Protein AF-A0A7S0J297-F1 (afdb_monomer_lite)

pLDDT: mean 76.59, std 20.8, range [30.92, 97.31]

Sequence (272 aa):
GDFEVGWRPPSRKERGARSLGEIDSATLPLAKSAKALKGAALPAVPLKEERDEHMEALSLTATEEARAATASVSALLDDETLADEQVAVGRVLQELFAAKYYSFSRPFLSATEAEACALTASLLSVRDKITSRALTDIGAFASEVRRVFADCYMVHGHPNQSAVSKKCERIDAVFEQNISLLPRSLRAKASILVATPFEEIANTSTATNEAPCEGAEERRRSSRARVETQLPTTLQLVEQERQRQRGVLEAQRRLERERQRAASEEWAVATV

Organism: NCBI:txid127549

Secondary structure (DSSP, 8-state):
--------PPPS-----PPPP-------------------------TTHHHHHHHHHHHHHHHHHHHHHHHHHHHHHT-TT--HHHHHHHHHHHHHT-GGGHHHHGGGTSHHHHHHTT-S--HHHHHHHHHTT---SHHHHHHHHHHHHHHHHHHH-STTT-HHHHHHHHHHHHHHHHHHHS-HHHHHHT-HHHH--HHHHH-SS------------------------PPPPHHHHHHHHHHHHHHHHHHHHHHHHHHHHHHHHHHHHHT-

Structure (mmCIF, N/CA/C/O backbone):
data_AF-A0A7S0J297-F1
#
_entry.id   AF-A0A7S0J297-F1
#
loop_
_atom_site.group_PDB
_atom_site.id
_atom_site.type_symbol
_atom_site.label_atom_id
_atom_site.label_alt_id
_atom_site.label_comp_id
_atom_site.label_asym_id
_atom_site.label_entity_id
_atom_site.label_seq_id
_atom_site.pdbx_PDB_ins_code
_atom_site.Cartn_x
_atom_site.Cartn_y
_atom_site.Cartn_z
_atom_site.occupancy
_atom_site.B_iso_or_equiv
_atom_site.auth_seq_id
_atom_site.auth_comp_id
_atom_site.auth_asym_id
_atom_site.auth_atom_id
_atom_site.pdbx_PDB_model_num
ATOM 1 N N . GLY A 1 1 ? 52.961 -34.582 -6.383 1.00 42.03 1 GLY A N 1
ATOM 2 C CA . GLY A 1 1 ? 52.978 -34.088 -7.776 1.00 42.03 1 GLY A CA 1
ATOM 3 C C . GLY A 1 1 ? 51.902 -33.045 -7.869 1.00 42.03 1 GLY A C 1
ATOM 4 O O . GLY A 1 1 ? 50.841 -33.305 -8.414 1.00 42.03 1 GLY A O 1
ATOM 5 N N . ASP A 1 2 ? 52.158 -31.945 -7.175 1.00 44.16 2 ASP A N 1
ATOM 6 C CA . ASP A 1 2 ? 51.160 -31.094 -6.541 1.00 44.16 2 ASP A CA 1
ATOM 7 C C . ASP A 1 2 ? 50.900 -29.852 -7.390 1.00 44.16 2 ASP A C 1
ATOM 9 O O . ASP A 1 2 ? 51.838 -29.223 -7.876 1.00 44.16 2 ASP A O 1
ATOM 13 N N . PHE A 1 3 ? 49.627 -29.503 -7.563 1.00 47.75 3 PHE A N 1
ATOM 14 C CA . PHE A 1 3 ? 49.191 -28.273 -8.222 1.00 47.75 3 PHE A CA 1
ATOM 15 C C . PHE A 1 3 ? 48.333 -27.470 -7.235 1.00 47.75 3 PHE A C 1
ATOM 17 O O . PHE A 1 3 ? 47.107 -27.442 -7.311 1.00 47.75 3 PHE A O 1
ATOM 24 N N . GLU A 1 4 ? 48.993 -26.821 -6.276 1.00 52.06 4 GLU A N 1
ATOM 25 C CA . GLU A 1 4 ? 48.418 -25.684 -5.556 1.00 52.06 4 GLU A CA 1
ATOM 26 C C . GLU A 1 4 ? 48.611 -24.429 -6.414 1.00 52.06 4 GLU A C 1
ATOM 28 O O . GLU A 1 4 ? 49.717 -23.902 -6.530 1.00 52.06 4 GLU A O 1
ATOM 33 N N . VAL A 1 5 ? 47.537 -23.928 -7.026 1.00 60.47 5 VAL A N 1
ATOM 34 C CA . VAL A 1 5 ? 47.544 -22.615 -7.685 1.00 60.47 5 VAL A CA 1
ATOM 35 C C . VAL A 1 5 ? 46.762 -21.647 -6.809 1.00 60.47 5 VAL A C 1
ATOM 37 O O . VAL A 1 5 ? 45.542 -21.526 -6.900 1.00 60.47 5 VAL A O 1
ATOM 40 N N . GLY A 1 6 ? 47.487 -20.974 -5.917 1.00 55.16 6 GLY A N 1
ATOM 41 C CA . GLY A 1 6 ? 46.967 -19.886 -5.101 1.00 55.16 6 GLY A CA 1
ATOM 42 C C . GLY A 1 6 ? 46.660 -18.661 -5.960 1.00 55.16 6 GLY A C 1
ATOM 43 O O . GLY A 1 6 ? 47.564 -17.984 -6.448 1.00 55.16 6 GLY A O 1
ATOM 44 N N . TRP A 1 7 ? 45.378 -18.348 -6.124 1.00 61.31 7 TRP A N 1
ATOM 45 C CA . TRP A 1 7 ? 44.936 -17.107 -6.752 1.00 61.31 7 TRP A CA 1
ATOM 46 C C . TRP A 1 7 ? 45.075 -15.954 -5.744 1.00 61.31 7 TRP A C 1
ATOM 48 O O . TRP A 1 7 ? 44.401 -15.938 -4.713 1.00 61.31 7 TRP A O 1
ATOM 58 N N . ARG A 1 8 ? 45.956 -14.982 -6.018 1.00 62.09 8 ARG A N 1
ATOM 59 C CA . ARG A 1 8 ? 46.044 -13.715 -5.267 1.00 62.09 8 ARG A CA 1
ATOM 60 C C . ARG A 1 8 ? 45.516 -12.560 -6.125 1.00 62.09 8 ARG A C 1
ATOM 62 O O . ARG A 1 8 ? 46.005 -12.385 -7.239 1.00 62.09 8 ARG A O 1
ATOM 69 N N . PRO A 1 9 ? 44.591 -11.728 -5.617 1.00 65.81 9 PRO A N 1
ATOM 70 C CA . PRO A 1 9 ? 44.175 -10.518 -6.317 1.00 65.81 9 PRO A CA 1
ATOM 71 C C . PRO A 1 9 ? 45.296 -9.458 -6.319 1.00 65.81 9 PRO A C 1
ATOM 73 O O . PRO A 1 9 ? 46.008 -9.328 -5.317 1.00 65.81 9 PRO A O 1
ATOM 76 N N . PRO A 1 10 ? 45.439 -8.659 -7.393 1.00 63.44 10 PRO A N 1
ATOM 77 C CA . PRO A 1 10 ? 46.432 -7.591 -7.462 1.00 63.44 10 PRO A CA 1
ATOM 78 C C . PRO A 1 10 ? 46.091 -6.401 -6.548 1.00 63.44 10 PRO A C 1
ATOM 80 O O . PRO A 1 10 ? 44.930 -6.056 -6.314 1.00 63.44 10 PRO A O 1
ATOM 83 N N . SER A 1 11 ? 47.137 -5.755 -6.027 1.00 58.81 11 SER A N 1
ATOM 84 C CA . SER A 1 11 ? 47.061 -4.666 -5.051 1.00 58.81 11 SER A CA 1
ATOM 85 C C . SER A 1 11 ? 46.557 -3.337 -5.631 1.00 58.81 11 SER A C 1
ATOM 87 O O . SER A 1 11 ? 46.946 -2.903 -6.710 1.00 58.81 11 SER A O 1
ATOM 89 N N . ARG A 1 12 ? 45.735 -2.643 -4.834 1.00 56.25 12 ARG A N 1
ATOM 90 C CA . ARG A 1 12 ? 44.952 -1.422 -5.121 1.00 56.25 12 ARG A CA 1
ATOM 91 C C . ARG A 1 12 ? 45.762 -0.112 -5.260 1.00 56.25 12 ARG A C 1
ATOM 93 O O . ARG A 1 12 ? 45.259 0.945 -4.892 1.00 56.25 12 ARG A O 1
ATOM 100 N N . LYS A 1 13 ? 46.997 -0.132 -5.760 1.00 55.69 13 LYS A N 1
ATOM 101 C CA . LYS A 1 13 ? 47.829 1.081 -5.902 1.00 55.69 13 LYS A CA 1
ATOM 102 C C . LYS A 1 13 ? 48.385 1.226 -7.314 1.00 55.69 13 LYS A C 1
ATOM 104 O O . LYS A 1 13 ? 49.586 1.187 -7.480 1.00 55.69 13 LYS A O 1
ATOM 109 N N . GLU A 1 14 ? 47.516 1.379 -8.315 1.00 52.81 14 GLU A N 1
ATOM 110 C CA . GLU A 1 14 ? 47.936 1.815 -9.662 1.00 52.81 14 GLU A CA 1
ATOM 111 C C . GLU A 1 14 ? 46.747 2.205 -10.563 1.00 52.81 14 GLU A C 1
ATOM 113 O O . GLU A 1 14 ? 46.644 1.830 -11.726 1.00 52.81 14 GLU A O 1
ATOM 118 N N . ARG A 1 15 ? 45.798 2.991 -10.037 1.00 51.59 15 ARG A N 1
ATOM 119 C CA . ARG A 1 15 ? 44.864 3.735 -10.900 1.00 51.59 15 ARG A CA 1
ATOM 120 C C . ARG A 1 15 ? 45.368 5.160 -11.045 1.00 51.59 15 ARG A C 1
ATOM 122 O O . ARG A 1 15 ? 44.950 6.059 -10.324 1.00 51.59 15 ARG A O 1
ATOM 129 N N . GLY A 1 16 ? 46.326 5.308 -11.958 1.00 45.66 16 GLY A N 1
ATOM 130 C CA . GLY A 1 16 ? 46.778 6.596 -12.457 1.00 45.66 16 GLY A CA 1
ATOM 131 C C . GLY A 1 16 ? 45.614 7.366 -13.074 1.00 45.66 16 GLY A C 1
ATOM 132 O O . GLY A 1 16 ? 44.844 6.828 -13.873 1.00 45.66 16 GLY A O 1
ATOM 133 N N . ALA A 1 17 ? 45.492 8.626 -12.669 1.00 47.50 17 ALA A N 1
ATOM 134 C CA . ALA A 1 17 ? 44.627 9.607 -13.293 1.00 47.50 17 ALA A CA 1
ATOM 135 C C . ALA A 1 17 ? 45.107 9.830 -14.733 1.00 47.50 17 ALA A C 1
ATOM 137 O O . ALA A 1 17 ? 46.179 10.387 -14.960 1.00 47.50 17 ALA A O 1
ATOM 138 N N . ARG A 1 18 ? 44.329 9.360 -15.710 1.00 52.84 18 ARG A N 1
ATOM 139 C CA . ARG A 1 18 ? 44.491 9.779 -17.101 1.00 52.84 18 ARG A CA 1
ATOM 140 C C . ARG A 1 18 ? 43.809 11.132 -17.260 1.00 52.84 18 ARG A C 1
ATOM 142 O O . ARG A 1 18 ? 42.615 11.257 -16.999 1.00 52.84 18 ARG A O 1
ATOM 149 N N . SER A 1 19 ? 44.605 12.119 -17.653 1.00 47.25 19 SER A N 1
ATOM 150 C CA . SER A 1 19 ? 44.183 13.460 -18.033 1.00 47.25 19 SER A CA 1
ATOM 151 C C . SER A 1 19 ? 43.206 13.385 -19.205 1.00 47.25 19 SER A C 1
ATOM 153 O O . SER A 1 19 ? 43.544 12.850 -20.263 1.00 47.25 19 SER A O 1
ATOM 155 N N . LEU A 1 20 ? 42.001 13.915 -19.011 1.00 51.09 20 LEU A N 1
ATOM 156 C CA . LEU A 1 20 ? 41.107 14.247 -20.112 1.00 51.09 20 LEU A CA 1
ATOM 157 C C . LEU A 1 20 ? 41.625 15.525 -20.764 1.00 51.09 20 LEU A C 1
ATOM 159 O O . LEU A 1 20 ? 41.894 16.512 -20.080 1.00 51.09 20 LEU A O 1
ATOM 163 N N . GLY A 1 21 ? 41.840 15.414 -22.070 1.00 44.75 21 GLY A N 1
ATOM 164 C CA . GLY A 1 21 ? 42.475 16.412 -22.904 1.00 44.75 21 GLY A CA 1
ATOM 165 C C . GLY A 1 21 ? 41.680 17.700 -23.055 1.00 44.75 21 GLY A C 1
ATOM 166 O O . GLY A 1 21 ? 40.468 17.761 -22.841 1.00 44.75 21 GLY A O 1
ATOM 167 N N . GLU A 1 22 ? 42.456 18.701 -23.450 1.00 44.94 22 GLU A N 1
ATOM 168 C CA . GLU A 1 22 ? 42.075 19.988 -24.004 1.00 44.94 22 GLU A CA 1
ATOM 169 C C . GLU A 1 22 ? 40.922 19.873 -25.003 1.00 44.94 22 GLU A C 1
ATOM 171 O O . GLU A 1 22 ? 40.978 19.118 -25.974 1.00 44.94 22 GLU A O 1
ATOM 176 N N . ILE A 1 23 ? 39.894 20.687 -24.782 1.00 55.03 23 ILE A N 1
ATOM 177 C CA . ILE A 1 23 ? 39.009 21.142 -25.846 1.00 55.03 23 ILE A CA 1
ATOM 178 C C . ILE A 1 23 ? 39.138 22.659 -25.856 1.00 55.03 23 ILE A C 1
ATOM 180 O O . ILE A 1 23 ? 38.591 23.354 -24.998 1.00 55.03 23 ILE A O 1
ATOM 184 N N . ASP A 1 24 ? 39.903 23.148 -26.826 1.00 46.03 24 ASP A N 1
ATOM 185 C CA . ASP A 1 24 ? 39.928 24.546 -27.220 1.00 46.03 24 ASP A CA 1
ATOM 186 C C . ASP A 1 24 ? 38.538 24.960 -27.702 1.00 46.03 24 ASP A C 1
ATOM 188 O O . ASP A 1 24 ? 37.941 24.339 -28.585 1.00 46.03 24 ASP A O 1
ATOM 192 N N . SER A 1 25 ? 38.003 26.039 -27.140 1.00 48.00 25 SER A N 1
ATOM 193 C CA . SER A 1 25 ? 36.838 26.722 -27.696 1.00 48.00 25 SER A CA 1
ATOM 194 C C . SER A 1 25 ? 36.927 28.215 -27.416 1.00 48.00 25 SER A C 1
ATOM 196 O O . SER A 1 25 ? 36.542 28.710 -26.363 1.00 48.00 25 SER A O 1
ATOM 198 N N . ALA A 1 26 ? 37.482 28.891 -28.419 1.00 45.72 26 ALA A N 1
ATOM 199 C CA . ALA A 1 26 ? 37.065 30.177 -28.960 1.00 45.72 26 ALA A CA 1
ATOM 200 C C . ALA A 1 26 ? 36.764 31.326 -27.979 1.00 45.72 26 ALA A C 1
ATOM 202 O O . ALA A 1 26 ? 35.701 31.465 -27.379 1.00 45.72 26 ALA A O 1
ATOM 203 N N . THR A 1 27 ? 37.726 32.239 -27.985 1.00 42.12 27 THR A N 1
ATOM 204 C CA . THR A 1 27 ? 37.675 33.659 -27.652 1.00 42.12 27 THR A CA 1
ATOM 205 C C . THR A 1 27 ? 36.414 34.365 -28.177 1.00 42.12 27 THR A C 1
ATOM 207 O O . THR A 1 27 ? 36.162 34.377 -29.380 1.00 42.12 27 THR A O 1
ATOM 210 N N . LEU A 1 28 ? 35.689 35.066 -27.298 1.00 49.97 28 LEU A N 1
ATOM 211 C CA . LEU A 1 28 ? 34.791 36.164 -27.674 1.00 49.97 28 LEU A CA 1
ATOM 212 C C . LEU A 1 28 ? 35.066 37.392 -26.790 1.00 49.97 28 LEU A C 1
ATOM 214 O O . LEU A 1 28 ? 35.271 37.239 -25.583 1.00 49.97 28 LEU A O 1
ATOM 218 N N . PRO A 1 29 ? 35.119 38.607 -27.368 1.00 55.00 29 PRO A N 1
ATOM 219 C CA . PRO A 1 29 ? 35.607 39.781 -26.669 1.00 55.00 29 PRO A CA 1
ATOM 220 C C . PRO A 1 29 ? 34.542 40.489 -25.827 1.00 55.00 29 PRO A C 1
ATOM 222 O O . PRO A 1 29 ? 33.367 40.612 -26.165 1.00 55.00 29 PRO A O 1
ATOM 225 N N . LEU A 1 30 ? 35.070 41.022 -24.734 1.00 43.22 30 LEU A N 1
ATOM 226 C CA . LEU A 1 30 ? 34.526 41.980 -23.791 1.00 43.22 30 LEU A CA 1
ATOM 227 C C . LEU A 1 30 ? 33.981 43.245 -24.490 1.00 43.22 30 LEU A C 1
ATOM 229 O O . LEU A 1 30 ? 34.735 43.961 -25.144 1.00 43.22 30 LEU A O 1
ATOM 233 N N . ALA A 1 31 ? 32.718 43.598 -24.245 1.00 47.28 31 ALA A N 1
ATOM 234 C CA . ALA A 1 31 ? 32.218 44.957 -24.451 1.00 47.28 31 ALA A CA 1
ATOM 235 C C . ALA A 1 31 ? 31.461 45.425 -23.203 1.00 47.28 31 ALA A C 1
ATOM 237 O O . ALA A 1 31 ? 30.356 44.985 -22.895 1.00 47.28 31 ALA A O 1
ATOM 238 N N . LYS A 1 32 ? 32.105 46.330 -22.463 1.00 47.72 32 LYS A N 1
ATOM 239 C CA . LYS A 1 32 ? 31.507 47.112 -21.383 1.00 47.72 32 LYS A CA 1
ATOM 240 C C . LYS A 1 32 ? 30.598 48.174 -22.001 1.00 47.72 32 LYS A C 1
ATOM 242 O O . LYS A 1 32 ? 31.066 48.976 -22.804 1.00 47.72 32 LYS A O 1
ATOM 247 N N . SER A 1 33 ? 29.351 48.267 -21.552 1.00 45.34 33 SER A N 1
ATOM 248 C CA . SER A 1 33 ? 28.648 49.551 -21.546 1.00 45.34 33 SER A CA 1
ATOM 249 C C . SER A 1 33 ? 27.561 49.560 -20.481 1.00 45.34 33 SER A C 1
ATOM 251 O O . SER A 1 33 ? 26.538 48.892 -20.591 1.00 45.34 33 SER A O 1
ATOM 253 N N . ALA A 1 34 ? 27.825 50.316 -19.420 1.00 48.84 34 ALA A N 1
ATOM 254 C CA . ALA A 1 34 ? 26.837 50.702 -18.434 1.00 48.84 34 ALA A CA 1
ATOM 255 C C . ALA A 1 34 ? 25.990 51.837 -19.017 1.00 48.84 34 ALA A C 1
ATOM 257 O O . ALA A 1 34 ? 26.531 52.869 -19.419 1.00 48.84 34 ALA A O 1
ATOM 258 N N . LYS A 1 35 ? 24.663 51.693 -19.004 1.00 50.78 35 LYS A N 1
ATOM 259 C CA . LYS A 1 35 ? 23.773 52.852 -19.052 1.00 50.78 35 LYS A CA 1
ATOM 260 C C . LYS A 1 35 ? 22.547 52.608 -18.186 1.00 50.78 35 LYS A C 1
ATOM 262 O O . LYS A 1 35 ? 21.784 51.672 -18.393 1.00 50.78 35 LYS A O 1
ATOM 267 N N . ALA A 1 36 ? 22.438 53.463 -17.179 1.00 49.00 36 ALA A N 1
ATOM 268 C CA . ALA A 1 36 ? 21.365 53.523 -16.213 1.00 49.00 36 ALA A CA 1
ATOM 269 C C . ALA A 1 36 ? 20.018 53.796 -16.895 1.00 49.00 36 ALA A C 1
ATOM 271 O O . ALA A 1 36 ? 19.875 54.787 -17.612 1.00 49.00 36 ALA A O 1
ATOM 272 N N . LEU A 1 37 ? 19.024 52.962 -16.595 1.00 47.00 37 LEU A N 1
ATOM 273 C CA . LEU A 1 37 ? 17.614 53.288 -16.754 1.00 47.00 37 LEU A CA 1
ATOM 274 C C . LEU A 1 37 ? 16.948 53.146 -15.389 1.00 47.00 37 LEU A C 1
ATOM 276 O O . LEU A 1 37 ? 16.888 52.085 -14.775 1.00 47.00 37 LEU A O 1
ATOM 280 N N . LYS A 1 38 ? 16.568 54.316 -14.897 1.00 48.50 38 LYS A N 1
ATOM 281 C CA . LYS A 1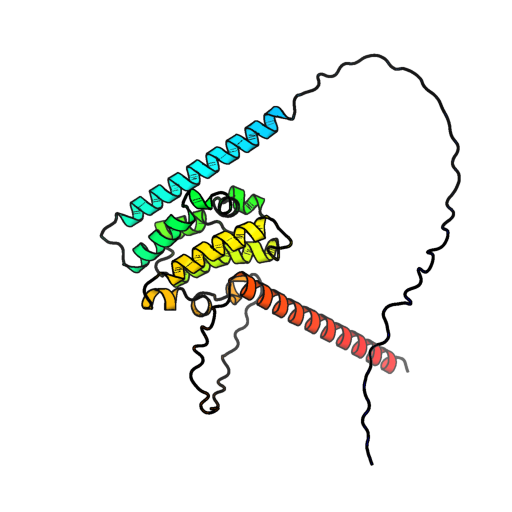 38 ? 15.930 54.612 -13.629 1.00 48.50 38 LYS A CA 1
ATOM 282 C C . LYS A 1 38 ? 14.423 54.558 -13.882 1.00 48.50 38 LYS A C 1
ATOM 284 O O . LYS A 1 38 ? 13.962 55.216 -14.809 1.00 48.50 38 LYS A O 1
ATOM 289 N N . GLY A 1 39 ? 13.683 53.854 -13.031 1.00 49.34 39 GLY A N 1
ATOM 290 C CA . GLY A 1 39 ? 12.240 54.057 -12.876 1.00 49.34 39 GLY A CA 1
ATOM 291 C C . GLY A 1 39 ? 11.350 52.946 -13.425 1.00 49.34 39 GLY A C 1
ATOM 292 O O . GLY A 1 39 ? 10.983 52.963 -14.590 1.00 49.34 39 GLY A O 1
ATOM 293 N N . ALA A 1 40 ? 10.957 52.035 -12.537 1.00 41.31 40 ALA A N 1
ATOM 294 C CA . ALA A 1 40 ? 9.567 51.643 -12.294 1.00 41.31 40 ALA A CA 1
ATOM 295 C C . ALA A 1 40 ? 9.590 50.594 -11.175 1.00 41.31 40 ALA A C 1
ATOM 297 O O . ALA A 1 40 ? 9.922 49.433 -11.399 1.00 41.31 40 ALA A O 1
ATOM 298 N N . ALA A 1 41 ? 9.310 51.030 -9.946 1.00 43.41 41 ALA A N 1
ATOM 299 C CA . ALA A 1 41 ? 9.057 50.130 -8.833 1.00 43.41 41 ALA A CA 1
ATOM 300 C C . ALA A 1 41 ? 7.767 49.354 -9.129 1.00 43.41 41 ALA A C 1
ATOM 302 O O . ALA A 1 41 ? 6.668 49.881 -8.976 1.00 43.41 41 ALA A O 1
ATOM 303 N N . LEU A 1 42 ? 7.918 48.117 -9.596 1.00 58.19 42 LEU A N 1
ATOM 304 C CA . LEU A 1 42 ? 6.856 47.124 -9.530 1.00 58.19 42 LEU A CA 1
ATOM 305 C C . LEU A 1 42 ? 6.715 46.693 -8.063 1.00 58.19 42 LEU A C 1
ATOM 307 O O . LEU A 1 42 ? 7.739 46.453 -7.413 1.00 58.19 42 LEU A O 1
ATOM 311 N N . PRO A 1 43 ? 5.490 46.614 -7.519 1.00 50.47 43 PRO A N 1
ATOM 312 C CA . PRO A 1 43 ? 5.289 46.132 -6.163 1.00 50.47 43 PRO A CA 1
ATOM 313 C C . PRO A 1 43 ? 5.774 44.682 -6.078 1.00 50.47 43 PRO A C 1
ATOM 315 O O . PRO A 1 43 ? 5.317 43.812 -6.819 1.00 50.47 43 PRO A O 1
ATOM 318 N N . ALA A 1 44 ? 6.735 44.436 -5.190 1.00 52.88 44 ALA A N 1
ATOM 319 C CA . ALA A 1 44 ? 7.153 43.096 -4.819 1.00 52.88 44 ALA A CA 1
ATOM 320 C C . ALA A 1 44 ? 5.973 42.411 -4.115 1.00 52.88 44 ALA A C 1
ATOM 322 O O . ALA A 1 44 ? 5.680 42.698 -2.957 1.00 52.88 44 ALA A O 1
ATOM 323 N N . VAL A 1 45 ? 5.259 41.559 -4.850 1.00 58.16 45 VAL A N 1
ATOM 324 C CA . VAL A 1 45 ? 4.167 40.739 -4.319 1.00 58.16 45 VAL A CA 1
ATOM 325 C C . VAL A 1 45 ? 4.763 39.691 -3.362 1.00 58.16 45 VAL A C 1
ATOM 327 O O . VAL A 1 45 ? 5.727 39.014 -3.742 1.00 58.16 45 VAL A O 1
ATOM 330 N N . PRO A 1 46 ? 4.239 39.539 -2.131 1.00 51.53 46 PRO A N 1
ATOM 331 C CA . PRO A 1 46 ? 4.776 38.633 -1.118 1.00 51.53 46 PRO A CA 1
ATOM 332 C C . PRO A 1 46 ? 4.366 37.175 -1.401 1.00 51.53 46 PRO A C 1
ATOM 334 O O . PRO A 1 46 ? 3.540 36.591 -0.718 1.00 51.53 46 PRO A O 1
ATOM 337 N N . LEU A 1 47 ? 4.986 36.545 -2.401 1.00 56.22 47 LEU A N 1
ATOM 338 C CA . LEU A 1 47 ? 4.713 35.154 -2.820 1.00 56.22 47 LEU A CA 1
ATOM 339 C C . LEU A 1 47 ? 5.122 34.063 -1.805 1.00 56.22 47 LEU A C 1
ATOM 341 O O . LEU A 1 47 ? 4.949 32.875 -2.079 1.00 56.22 47 LEU A O 1
ATOM 345 N N . LYS A 1 48 ? 5.729 34.425 -0.668 1.00 57.59 48 LYS A N 1
ATOM 346 C CA . LYS A 1 48 ? 6.159 33.455 0.354 1.00 57.59 48 LYS A CA 1
ATOM 347 C C . LYS A 1 48 ? 5.082 33.169 1.397 1.00 57.59 48 LYS A C 1
ATOM 349 O O . LYS A 1 48 ? 4.918 32.008 1.743 1.00 57.59 48 LYS A O 1
ATOM 354 N N . GLU A 1 49 ? 4.342 34.183 1.842 1.00 58.19 49 GLU A N 1
ATOM 355 C CA . GLU A 1 49 ? 3.332 34.018 2.898 1.00 58.19 49 GLU A CA 1
ATOM 356 C C . GLU A 1 49 ? 2.144 33.173 2.409 1.00 58.19 49 GLU A C 1
ATOM 358 O O . GLU A 1 49 ? 1.786 32.199 3.063 1.00 58.19 49 GLU A O 1
ATOM 363 N N . GLU A 1 50 ? 1.643 33.408 1.189 1.00 56.47 50 GLU A N 1
ATOM 364 C CA . GLU A 1 50 ? 0.523 32.622 0.632 1.00 56.47 50 GLU A CA 1
ATOM 365 C C . GLU A 1 50 ? 0.848 31.127 0.456 1.00 56.47 50 GLU A C 1
ATOM 367 O O . GLU A 1 50 ? -0.029 30.264 0.532 1.00 56.47 50 GLU A O 1
ATOM 372 N N . ARG A 1 51 ? 2.120 30.789 0.213 1.00 60.19 51 ARG A N 1
ATOM 373 C CA . ARG A 1 51 ? 2.545 29.403 -0.014 1.00 60.19 51 ARG A CA 1
ATOM 374 C C . ARG A 1 51 ? 2.662 28.616 1.292 1.00 60.19 51 ARG A C 1
ATOM 376 O O . ARG A 1 51 ? 2.388 27.413 1.296 1.00 60.19 51 ARG A O 1
ATOM 383 N N . ASP A 1 52 ? 3.044 29.290 2.371 1.00 58.78 52 ASP A N 1
ATOM 384 C CA . ASP A 1 52 ? 3.122 28.699 3.705 1.00 58.78 52 ASP A CA 1
ATOM 385 C C . ASP A 1 52 ? 1.710 28.517 4.294 1.00 58.78 52 ASP A C 1
ATOM 387 O O . ASP A 1 52 ? 1.392 27.428 4.776 1.00 58.78 52 ASP A O 1
ATOM 391 N N . GLU A 1 53 ? 0.814 29.494 4.113 1.00 63.78 53 GLU A N 1
ATOM 392 C CA . GLU A 1 53 ? -0.600 29.387 4.509 1.00 63.78 53 GLU A CA 1
ATOM 393 C C . GLU A 1 53 ? -1.336 28.258 3.765 1.00 63.78 53 GLU A C 1
ATOM 395 O O . GLU A 1 53 ? -2.074 27.475 4.369 1.00 63.78 53 GLU A O 1
ATOM 400 N N . HIS A 1 54 ? -1.094 28.100 2.459 1.00 61.25 54 HIS A N 1
ATOM 401 C CA . HIS A 1 54 ? -1.693 27.016 1.673 1.00 61.25 54 HIS A CA 1
ATOM 402 C C . HIS A 1 54 ? -1.180 25.627 2.100 1.00 61.25 54 HIS A C 1
ATOM 404 O O . HIS A 1 54 ? -1.938 24.655 2.129 1.00 61.25 54 HIS A O 1
ATOM 410 N N . MET A 1 55 ? 0.105 25.503 2.444 1.00 60.12 55 MET A N 1
ATOM 411 C CA . MET A 1 55 ? 0.682 24.260 2.976 1.00 60.12 55 MET A CA 1
ATOM 412 C C . MET A 1 55 ? 0.099 23.893 4.346 1.00 60.12 55 MET A C 1
ATOM 414 O O . MET A 1 55 ? -0.145 22.713 4.621 1.00 60.12 55 MET A O 1
ATOM 418 N N . GLU A 1 56 ? -0.148 24.889 5.194 1.00 65.38 56 GLU A N 1
ATOM 419 C CA . GLU A 1 56 ? -0.742 24.701 6.516 1.00 65.38 56 GLU A CA 1
ATOM 420 C C . GLU A 1 56 ? -2.231 24.325 6.422 1.00 65.38 56 GLU A C 1
ATOM 422 O O . GLU A 1 56 ? -2.662 23.360 7.059 1.00 65.38 56 GLU A O 1
ATOM 427 N N . ALA A 1 57 ? -2.994 24.964 5.529 1.00 64.00 57 ALA A N 1
ATOM 428 C CA . ALA A 1 57 ? -4.391 24.615 5.254 1.00 64.00 57 ALA A CA 1
ATOM 429 C C . ALA A 1 57 ? -4.552 23.184 4.697 1.00 64.00 57 ALA A C 1
ATOM 431 O O . ALA A 1 57 ? -5.412 22.421 5.151 1.00 64.00 57 ALA A O 1
ATOM 432 N N . LEU A 1 58 ? -3.674 22.762 3.777 1.00 62.97 58 LEU A N 1
ATOM 433 C CA . LEU A 1 58 ? -3.621 21.370 3.304 1.00 62.97 58 LEU A CA 1
ATOM 434 C C . LEU A 1 58 ? -3.243 20.385 4.421 1.00 62.97 58 LEU A C 1
ATOM 436 O O . LEU A 1 58 ? -3.607 19.213 4.380 1.00 62.97 58 LEU A O 1
ATOM 440 N N . SER A 1 59 ? -2.474 20.829 5.417 1.00 66.94 59 SER A N 1
ATOM 441 C CA . SER A 1 59 ? -2.120 20.000 6.570 1.00 66.94 59 SER A CA 1
ATOM 442 C C . SER A 1 59 ? -3.289 19.794 7.525 1.00 66.94 59 SER A C 1
ATOM 444 O O . SER A 1 59 ? -3.457 18.683 8.030 1.00 66.94 59 SER A O 1
ATOM 446 N N . LEU A 1 60 ? -4.084 20.836 7.764 1.00 66.69 60 LEU A N 1
ATOM 447 C CA . LEU A 1 60 ? -5.250 20.780 8.645 1.00 66.69 60 LEU A CA 1
ATOM 448 C C . LEU A 1 60 ? -6.347 19.885 8.061 1.00 66.69 60 LEU A C 1
ATOM 450 O O . LEU A 1 60 ? -6.825 18.982 8.747 1.00 66.69 60 LEU A O 1
ATOM 454 N N . THR A 1 61 ? -6.654 20.046 6.775 1.00 76.06 61 THR A N 1
ATOM 455 C CA . THR A 1 61 ? -7.670 19.238 6.077 1.00 76.06 61 THR A CA 1
ATOM 456 C C . THR A 1 61 ? -7.359 17.742 6.126 1.00 76.06 61 THR A C 1
ATOM 458 O O . THR A 1 61 ? -8.197 16.956 6.559 1.00 76.06 61 THR A O 1
ATOM 461 N N . ALA A 1 62 ? -6.125 17.337 5.822 1.00 70.75 62 ALA A N 1
ATOM 462 C CA . ALA A 1 62 ? -5.734 15.930 5.897 1.00 70.75 62 ALA A CA 1
ATOM 463 C C . ALA A 1 62 ? -5.775 15.369 7.342 1.00 70.75 62 ALA A C 1
ATOM 465 O O . ALA A 1 62 ? -6.106 14.197 7.551 1.00 70.75 62 ALA A O 1
ATOM 466 N N . THR A 1 63 ? -5.517 16.192 8.374 1.00 77.44 63 THR A N 1
ATOM 467 C CA . THR A 1 63 ? -5.667 15.742 9.773 1.00 77.44 63 THR A CA 1
ATOM 468 C C . THR A 1 63 ? -7.126 15.561 10.170 1.00 77.44 63 THR A C 1
ATOM 470 O O . THR A 1 63 ? -7.451 14.640 10.924 1.00 77.44 63 THR A O 1
ATOM 473 N N . GLU A 1 64 ? -8.009 16.425 9.676 1.00 84.75 64 GLU A N 1
ATOM 474 C CA . GLU A 1 64 ? -9.447 16.322 9.900 1.00 84.75 64 GLU A CA 1
ATOM 475 C C . GLU A 1 64 ? -10.026 15.107 9.178 1.00 84.75 64 GLU A C 1
ATOM 477 O O . GLU A 1 64 ? -10.767 14.343 9.794 1.00 84.75 64 GLU A O 1
ATOM 482 N N . GLU A 1 65 ? -9.610 14.849 7.937 1.00 84.44 65 GLU A N 1
ATOM 483 C CA . GLU A 1 65 ? -9.996 13.653 7.184 1.00 84.44 65 GLU A CA 1
ATOM 484 C C . GLU A 1 65 ? -9.564 12.364 7.890 1.00 84.44 65 GLU A C 1
ATOM 486 O O . GLU A 1 65 ? -10.362 11.435 8.017 1.00 84.44 65 GLU A O 1
ATOM 491 N N . ALA A 1 66 ? -8.337 12.310 8.420 1.00 81.19 66 ALA A N 1
ATOM 492 C CA . ALA A 1 66 ? -7.854 11.156 9.181 1.00 81.19 66 ALA A CA 1
ATOM 493 C C . ALA A 1 66 ? -8.673 10.919 10.462 1.00 81.19 66 ALA A C 1
ATOM 495 O O . ALA A 1 66 ? -9.019 9.780 10.796 1.00 81.19 66 ALA A O 1
ATOM 496 N N . ARG A 1 67 ? -9.026 11.993 11.183 1.00 85.94 67 ARG A N 1
ATOM 497 C CA . ARG A 1 67 ? -9.891 11.907 12.371 1.00 85.94 67 ARG A CA 1
ATOM 498 C C . ARG A 1 67 ? -11.305 11.472 12.008 1.00 85.94 67 ARG A C 1
ATOM 500 O O . ARG A 1 67 ? -11.847 10.596 12.676 1.00 85.94 67 ARG A O 1
ATOM 507 N N . ALA A 1 68 ? -11.879 12.036 10.948 1.00 89.19 68 ALA A N 1
ATOM 508 C CA . ALA A 1 68 ? -13.195 11.660 10.448 1.00 89.19 68 ALA A CA 1
ATOM 509 C C . ALA A 1 68 ? -13.219 10.194 9.995 1.00 89.19 68 ALA A C 1
ATOM 511 O O . ALA A 1 68 ? -14.159 9.464 10.296 1.00 89.19 68 ALA A O 1
ATOM 512 N N . ALA A 1 69 ? -12.153 9.725 9.344 1.00 87.50 69 ALA A N 1
ATOM 513 C CA . ALA A 1 69 ? -11.987 8.326 8.974 1.00 87.50 69 ALA A CA 1
ATOM 514 C C . ALA A 1 69 ? -11.901 7.411 10.194 1.00 87.50 69 ALA A C 1
ATOM 516 O O . ALA A 1 69 ? -12.601 6.405 10.242 1.00 87.50 69 ALA A O 1
ATOM 517 N N . THR A 1 70 ? -11.114 7.791 11.201 1.00 88.50 70 THR A N 1
ATOM 518 C CA . THR A 1 70 ? -11.036 7.054 12.468 1.00 88.50 70 THR A CA 1
ATOM 519 C C . THR A 1 70 ? -12.411 6.970 13.132 1.00 88.50 70 THR A C 1
ATOM 521 O O . THR A 1 70 ? -12.820 5.891 13.544 1.00 88.50 70 THR A O 1
ATOM 524 N N . ALA A 1 71 ? -13.158 8.078 13.181 1.00 90.38 71 ALA A N 1
ATOM 525 C CA . ALA A 1 71 ? -14.504 8.115 13.747 1.00 90.38 71 ALA A CA 1
ATOM 526 C C . ALA A 1 71 ? -15.494 7.241 12.960 1.00 90.38 71 ALA A C 1
ATOM 528 O O . ALA A 1 71 ? -16.273 6.508 13.561 1.00 90.38 71 ALA A O 1
ATOM 529 N N . SER A 1 72 ? -15.427 7.265 11.626 1.00 90.00 72 SER A N 1
ATOM 530 C CA . SER A 1 72 ? -16.252 6.411 10.766 1.00 90.00 72 SER A CA 1
ATOM 531 C C . SER A 1 72 ? -15.958 4.925 10.971 1.00 90.00 72 SER A C 1
ATOM 533 O O . SER A 1 72 ? -16.886 4.121 10.931 1.00 90.00 72 SER A O 1
ATOM 535 N N . VAL A 1 73 ? -14.694 4.550 11.185 1.00 89.62 73 VAL A N 1
ATOM 536 C CA . VAL A 1 73 ? -14.313 3.161 11.475 1.00 89.62 73 VAL A CA 1
ATOM 537 C C . VAL A 1 73 ? -14.750 2.762 12.883 1.00 89.62 73 VAL A C 1
ATOM 539 O O . VAL A 1 73 ? -15.268 1.664 13.052 1.00 89.62 73 VAL A O 1
ATOM 542 N N . SER A 1 74 ? -14.615 3.645 13.878 1.00 91.31 74 SER A N 1
ATOM 543 C CA . SER A 1 74 ? -15.142 3.396 15.227 1.00 91.31 74 SER A CA 1
ATOM 544 C C . SER A 1 74 ? -16.653 3.159 15.205 1.00 91.31 74 SER A C 1
ATOM 546 O O . SER A 1 74 ? -17.112 2.172 15.760 1.00 91.31 74 SER A O 1
ATOM 548 N N . ALA A 1 75 ? -17.409 3.996 14.487 1.00 90.81 75 ALA A N 1
ATOM 549 C CA . ALA A 1 75 ? -18.855 3.831 14.351 1.00 90.81 75 ALA A CA 1
ATOM 550 C C . ALA A 1 75 ? -19.239 2.512 13.663 1.00 90.81 75 ALA A C 1
ATOM 552 O O . ALA A 1 75 ? -20.270 1.931 13.985 1.00 90.81 75 ALA A O 1
ATOM 553 N N . LEU A 1 76 ? -18.411 2.031 12.727 1.00 88.81 76 LEU A N 1
ATOM 554 C CA . LEU A 1 76 ? -18.584 0.704 12.145 1.00 88.81 76 LEU A CA 1
ATOM 555 C C . LEU A 1 76 ? -18.371 -0.372 13.214 1.00 88.81 76 LEU A C 1
ATOM 557 O O . LEU A 1 76 ? -19.222 -1.233 13.355 1.00 88.81 76 LEU A O 1
ATOM 561 N N . LEU A 1 77 ? -17.294 -0.292 14.001 1.00 90.06 77 LEU A N 1
ATOM 562 C CA . LEU A 1 77 ? -16.972 -1.259 15.061 1.00 90.06 77 LEU A CA 1
ATOM 563 C C . LEU A 1 77 ? -18.010 -1.344 16.194 1.00 90.06 77 LEU A C 1
ATOM 565 O O . LEU A 1 77 ? -18.040 -2.364 16.882 1.00 90.06 77 LEU A O 1
ATOM 569 N N . ASP A 1 78 ? -18.831 -0.311 16.383 1.00 90.56 78 ASP A N 1
ATOM 570 C CA . ASP A 1 78 ? -19.917 -0.292 17.371 1.00 90.56 78 ASP A CA 1
ATOM 571 C C . ASP A 1 78 ? -21.163 -1.090 16.915 1.00 90.56 78 ASP A C 1
ATOM 573 O O . ASP A 1 78 ? -22.084 -1.304 17.705 1.00 90.56 78 ASP A O 1
ATOM 577 N N . ASP A 1 79 ? -21.214 -1.555 15.660 1.00 89.94 79 ASP A N 1
ATOM 578 C CA . ASP A 1 79 ? -22.281 -2.426 15.156 1.00 89.94 79 ASP A CA 1
ATOM 579 C C . ASP A 1 79 ? -22.116 -3.859 15.701 1.00 89.94 79 ASP A C 1
ATOM 581 O O . ASP A 1 79 ? -21.263 -4.632 15.254 1.00 89.94 79 ASP A O 1
ATOM 585 N N . GLU A 1 80 ? -22.976 -4.236 16.654 1.00 85.06 80 GLU A N 1
ATOM 586 C CA . GLU A 1 80 ? -22.996 -5.563 17.291 1.00 85.06 80 GLU A CA 1
ATOM 587 C C . GLU A 1 80 ? -23.256 -6.722 16.309 1.00 85.06 80 GLU A C 1
ATOM 589 O O . GLU A 1 80 ? -23.074 -7.887 16.665 1.00 85.06 80 GLU A O 1
ATOM 594 N N . THR A 1 81 ? -23.679 -6.434 15.073 1.00 89.94 81 THR A N 1
ATOM 595 C CA . THR A 1 81 ? -23.937 -7.451 14.042 1.00 89.94 81 THR A CA 1
ATOM 596 C C . THR A 1 81 ? -22.714 -7.799 13.193 1.00 89.94 81 THR A C 1
ATOM 598 O O . THR A 1 81 ? -22.794 -8.692 12.342 1.00 89.94 81 THR A O 1
ATOM 601 N N . LEU A 1 82 ? -21.579 -7.123 13.402 1.00 88.06 82 LEU A N 1
ATOM 602 C CA . LEU A 1 82 ? -20.357 -7.384 12.649 1.00 88.06 82 LEU A CA 1
ATOM 603 C C . LEU A 1 82 ? -19.779 -8.767 12.940 1.00 88.06 82 LEU A C 1
ATOM 605 O O . LEU A 1 82 ? -19.658 -9.205 14.082 1.00 88.06 82 LEU A O 1
ATOM 609 N N . ALA A 1 83 ? -19.319 -9.425 11.878 1.00 91.81 83 ALA A N 1
ATOM 610 C CA . ALA A 1 83 ? -18.533 -10.642 12.013 1.00 91.81 83 ALA A CA 1
ATOM 611 C C . ALA A 1 83 ? -17.161 -10.343 12.645 1.00 91.81 83 ALA A C 1
ATOM 613 O O . ALA A 1 83 ? -16.565 -9.294 12.385 1.00 91.81 83 ALA A O 1
ATOM 614 N N . ASP A 1 84 ? -16.603 -11.312 13.377 1.00 91.19 84 ASP A N 1
ATOM 615 C CA . ASP A 1 84 ? -15.279 -11.209 14.016 1.00 91.19 84 ASP A CA 1
ATOM 616 C C . ASP A 1 84 ? -14.175 -10.743 13.049 1.00 91.19 84 ASP A C 1
ATOM 618 O O . ASP A 1 84 ? -13.272 -9.992 13.426 1.00 91.19 84 ASP A O 1
ATOM 622 N N . GLU A 1 85 ? -14.247 -11.161 11.780 1.00 92.31 85 GLU A N 1
ATOM 623 C CA . GLU A 1 85 ? -13.286 -10.759 10.748 1.00 92.31 85 GLU A CA 1
ATOM 624 C C . GLU A 1 85 ? -13.390 -9.272 10.409 1.00 92.31 85 GLU A C 1
ATOM 626 O O . GLU A 1 85 ? -12.370 -8.603 10.262 1.00 92.31 85 GLU A O 1
ATOM 631 N N . GLN A 1 86 ? -14.608 -8.733 10.341 1.00 91.81 86 GLN A N 1
ATOM 632 C CA . GLN A 1 86 ? -14.837 -7.317 10.062 1.00 91.81 86 GLN A CA 1
ATOM 633 C C . GLN A 1 86 ? -14.424 -6.449 11.250 1.00 91.81 86 GLN A C 1
ATOM 635 O O . GLN A 1 86 ? -13.825 -5.392 11.056 1.00 91.81 86 GLN A O 1
ATOM 640 N N . VAL A 1 87 ? -14.652 -6.928 12.477 1.00 93.31 87 VAL A N 1
ATOM 641 C CA . VAL A 1 87 ? -14.138 -6.281 13.692 1.00 93.31 87 VAL A CA 1
ATOM 642 C C . VAL A 1 87 ? -12.607 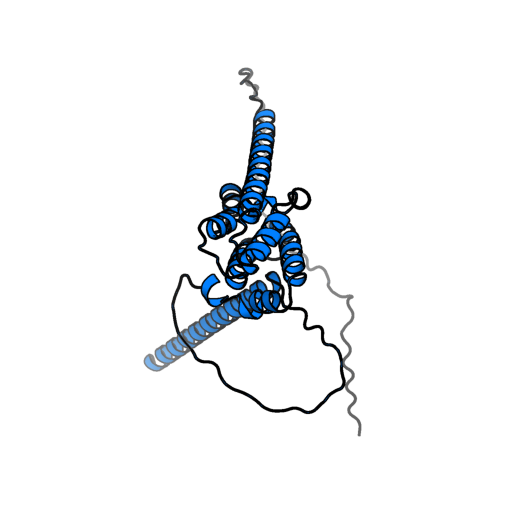-6.241 13.668 1.00 93.31 87 VAL A C 1
ATOM 644 O O . VAL A 1 87 ? -12.004 -5.209 13.963 1.00 93.31 87 VAL A O 1
ATOM 647 N N . ALA A 1 88 ? -11.954 -7.339 13.278 1.00 94.31 88 ALA A N 1
ATOM 648 C CA . ALA A 1 88 ? -10.502 -7.383 13.135 1.00 94.31 88 ALA A CA 1
ATOM 649 C C . ALA A 1 88 ? -9.993 -6.408 12.059 1.00 94.31 88 ALA A C 1
ATOM 651 O O . ALA A 1 88 ? -9.079 -5.631 12.332 1.00 94.31 88 ALA A O 1
ATOM 652 N N . VAL A 1 89 ? -10.608 -6.404 10.871 1.00 94.75 89 VAL A N 1
ATOM 653 C CA . VAL A 1 89 ? -10.293 -5.466 9.779 1.00 94.75 89 VAL A CA 1
ATOM 654 C C . VAL A 1 89 ? -10.438 -4.018 10.244 1.00 94.75 89 VAL A C 1
ATOM 656 O O . VAL A 1 89 ? -9.513 -3.223 10.069 1.00 94.75 89 VAL A O 1
ATOM 659 N N . GLY A 1 90 ? -11.556 -3.683 10.891 1.00 93.44 90 GLY A N 1
ATOM 660 C CA . GLY A 1 90 ? -11.811 -2.341 11.404 1.00 93.44 90 GLY A CA 1
ATOM 661 C C . GLY A 1 90 ? -10.760 -1.902 12.423 1.00 93.44 90 GLY A C 1
ATOM 662 O O . GLY A 1 90 ? -10.262 -0.786 12.331 1.00 93.44 90 GLY A O 1
ATOM 663 N N . ARG A 1 91 ? -10.325 -2.786 13.331 1.00 95.38 91 ARG A N 1
ATOM 664 C CA . ARG A 1 91 ? -9.250 -2.477 14.293 1.00 95.38 91 ARG A CA 1
ATOM 665 C C . ARG A 1 91 ? -7.906 -2.214 13.620 1.00 95.38 91 ARG A C 1
ATOM 667 O O . ARG A 1 91 ? -7.226 -1.258 13.985 1.00 95.38 91 ARG A O 1
ATOM 674 N N . VAL A 1 92 ? -7.523 -3.032 12.636 1.00 96.06 92 VAL A N 1
ATOM 675 C CA . VAL A 1 92 ? -6.277 -2.812 11.880 1.00 96.06 92 VAL A CA 1
ATOM 676 C C . VAL A 1 92 ? -6.340 -1.470 11.155 1.00 96.06 92 VAL A C 1
ATOM 678 O O . VAL A 1 92 ? -5.407 -0.677 11.239 1.00 96.06 92 VAL A O 1
ATOM 681 N N . LEU A 1 93 ? -7.456 -1.182 10.486 1.00 94.94 93 LEU A N 1
ATOM 682 C CA . LEU A 1 93 ? -7.639 0.065 9.756 1.00 94.94 93 LEU A CA 1
ATOM 683 C C . LEU A 1 93 ? -7.652 1.293 10.682 1.00 94.94 93 LEU A C 1
ATOM 685 O O . LEU A 1 93 ? -7.032 2.307 10.367 1.00 94.94 93 LEU A O 1
ATOM 689 N N . GLN A 1 94 ? -8.308 1.196 11.839 1.00 95.00 94 GLN A N 1
ATOM 690 C CA . GLN A 1 94 ? -8.309 2.241 12.864 1.00 95.00 94 GLN A CA 1
ATOM 691 C C . GLN A 1 94 ? -6.884 2.562 13.330 1.00 95.00 94 GLN A C 1
ATOM 693 O O . GLN A 1 94 ? -6.522 3.730 13.466 1.00 95.00 94 GLN A O 1
ATOM 698 N N . GLU A 1 95 ? -6.060 1.532 13.524 1.00 96.31 95 GLU A N 1
ATOM 699 C CA . GLU A 1 95 ? -4.665 1.696 13.915 1.00 96.31 95 GLU A CA 1
ATOM 700 C C . GLU A 1 95 ? -3.838 2.368 12.808 1.00 96.31 95 GLU A C 1
ATOM 702 O O . GLU A 1 95 ? -3.025 3.237 13.113 1.00 96.31 95 GLU A O 1
ATOM 707 N N . LEU A 1 96 ? -4.083 2.072 11.524 1.00 95.44 96 LEU A N 1
ATOM 708 C CA . LEU A 1 96 ? -3.425 2.767 10.403 1.00 95.44 96 LEU A CA 1
ATOM 709 C C . LEU A 1 96 ? -3.778 4.263 10.326 1.00 95.44 96 LEU A C 1
ATOM 711 O O . LEU A 1 96 ? -2.950 5.067 9.888 1.00 95.44 96 LEU A O 1
ATOM 715 N N . PHE A 1 97 ? -4.974 4.647 10.783 1.00 94.75 97 PHE A N 1
ATOM 716 C CA . PHE A 1 97 ? -5.412 6.045 10.876 1.00 94.75 97 PHE A CA 1
ATOM 717 C C . PHE A 1 97 ? -5.031 6.735 12.193 1.00 94.75 97 PHE A C 1
ATOM 719 O O . PHE A 1 97 ? -5.297 7.928 12.364 1.00 94.75 97 PHE A O 1
ATOM 726 N N . ALA A 1 98 ? -4.368 6.036 13.118 1.00 93.94 98 ALA A N 1
ATOM 727 C CA . ALA A 1 98 ? -3.998 6.610 14.401 1.00 93.94 98 ALA A CA 1
ATOM 728 C C . ALA A 1 98 ? -3.083 7.836 14.231 1.00 93.94 98 ALA A C 1
ATOM 730 O O . ALA A 1 98 ? -2.073 7.810 13.522 1.00 93.94 98 ALA A O 1
ATOM 731 N N . ALA A 1 99 ? -3.383 8.906 14.974 1.00 91.62 99 ALA A N 1
ATOM 732 C CA . ALA A 1 99 ? -2.666 10.182 14.883 1.00 91.62 99 ALA A CA 1
ATOM 733 C C . ALA A 1 99 ? -1.142 10.053 15.095 1.00 91.62 99 ALA A C 1
ATOM 735 O O . ALA A 1 99 ? -0.364 10.808 14.514 1.00 91.62 99 ALA A O 1
ATOM 736 N N . LYS A 1 100 ? -0.697 9.058 15.876 1.00 94.25 100 LYS A N 1
ATOM 737 C CA . LYS A 1 100 ? 0.728 8.765 16.115 1.00 94.25 100 LYS A CA 1
ATOM 738 C C . LYS A 1 100 ? 1.504 8.387 14.844 1.00 94.25 100 LYS A C 1
ATOM 740 O O . LYS A 1 100 ? 2.717 8.579 14.800 1.00 94.25 100 LYS A O 1
ATOM 745 N N . TYR A 1 101 ? 0.828 7.889 13.810 1.00 94.62 101 TYR A N 1
ATOM 746 C CA . TYR A 1 101 ? 1.447 7.495 12.540 1.00 94.62 101 TYR A CA 1
ATOM 747 C C . TYR A 1 101 ? 1.313 8.548 11.443 1.00 94.62 101 TYR A C 1
ATOM 749 O O . TYR A 1 101 ? 1.948 8.429 10.397 1.00 94.62 101 TYR A O 1
ATOM 757 N N . TYR A 1 102 ? 0.581 9.631 11.709 1.00 90.88 102 TYR A N 1
ATOM 758 C CA . TYR A 1 102 ? 0.233 10.649 10.721 1.00 90.88 102 TYR A CA 1
ATOM 759 C C . TYR A 1 102 ? 1.445 11.247 9.990 1.00 90.88 102 TYR A C 1
ATOM 761 O O . TYR A 1 102 ? 1.409 11.470 8.783 1.00 90.88 102 TYR A O 1
ATOM 769 N N . SER A 1 103 ? 2.568 11.432 10.693 1.00 92.00 103 SER A N 1
ATOM 770 C CA . SER A 1 103 ? 3.808 11.963 10.099 1.00 92.00 103 SER A CA 1
ATOM 771 C C . SER A 1 103 ? 4.317 11.167 8.883 1.00 92.00 103 SER A C 1
ATOM 773 O O . SER A 1 103 ? 4.994 11.729 8.012 1.00 92.00 103 SER A O 1
ATOM 775 N N . PHE A 1 104 ? 3.985 9.874 8.799 1.00 94.06 104 PHE A N 1
ATOM 776 C CA . PHE A 1 104 ? 4.373 9.000 7.696 1.00 94.06 104 PHE A CA 1
ATOM 777 C C . PHE A 1 104 ? 3.203 8.315 6.978 1.00 94.06 104 PHE A 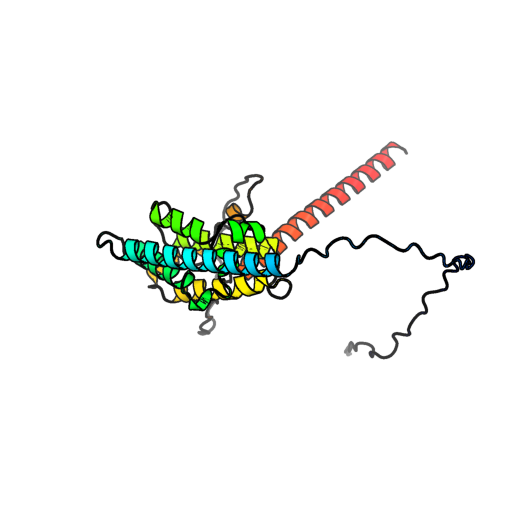C 1
ATOM 779 O O . PHE A 1 104 ? 3.395 7.927 5.833 1.00 94.06 104 PHE A O 1
ATOM 786 N N . SER A 1 105 ? 2.003 8.216 7.558 1.00 94.12 105 SER A N 1
ATOM 787 C CA . SER A 1 105 ? 0.832 7.682 6.845 1.00 94.12 105 SER A CA 1
ATOM 788 C C . SER A 1 105 ? 0.197 8.692 5.891 1.00 94.12 105 SER A C 1
ATOM 790 O O . SER A 1 105 ? -0.399 8.271 4.905 1.00 94.12 105 SER A O 1
ATOM 792 N N . ARG A 1 106 ? 0.387 10.001 6.129 1.00 92.19 106 ARG A N 1
ATOM 793 C CA . ARG A 1 106 ? -0.229 11.095 5.361 1.00 92.19 106 ARG A CA 1
ATOM 794 C C . ARG A 1 106 ? -0.246 10.881 3.835 1.00 92.19 106 ARG A C 1
ATOM 796 O O . ARG A 1 106 ? -1.336 10.790 3.301 1.00 92.19 106 ARG A O 1
ATOM 803 N N . PRO A 1 107 ? 0.879 10.624 3.134 1.00 92.56 107 PRO A N 1
ATOM 804 C CA . PRO A 1 107 ? 0.879 10.456 1.669 1.00 92.56 107 PRO A CA 1
ATOM 805 C C . PRO A 1 107 ? -0.057 9.367 1.116 1.00 92.56 107 PRO A C 1
ATOM 807 O O . PRO A 1 107 ? -0.290 9.311 -0.085 1.00 92.56 107 PRO A O 1
ATOM 810 N N . PHE A 1 108 ? -0.539 8.476 1.980 1.00 94.88 108 PHE A N 1
ATOM 811 C CA . PHE A 1 108 ? -1.365 7.329 1.637 1.00 94.88 108 PHE A CA 1
ATOM 812 C C . PHE A 1 108 ? -2.810 7.484 2.120 1.00 94.88 108 PHE A C 1
ATOM 814 O O . PHE A 1 108 ? -3.597 6.570 1.911 1.00 94.88 108 PHE A O 1
ATOM 821 N N . LEU A 1 109 ? -3.174 8.578 2.798 1.00 91.56 109 LEU A N 1
ATOM 822 C CA . LEU A 1 109 ? -4.500 8.739 3.394 1.00 91.56 109 LEU A CA 1
ATOM 823 C C . LEU A 1 109 ? -5.543 9.085 2.338 1.00 91.56 109 LEU A C 1
ATOM 825 O O . LEU A 1 109 ? -6.401 8.254 2.036 1.00 91.56 109 LEU A O 1
ATOM 829 N N . SER A 1 110 ? -5.470 10.288 1.775 1.00 89.12 110 SER A N 1
ATOM 830 C CA . SER A 1 110 ? -6.489 10.809 0.868 1.00 89.12 110 SER A CA 1
ATOM 831 C C . SER A 1 110 ? -6.167 10.537 -0.599 1.00 89.12 110 SER A C 1
ATOM 833 O O . SER A 1 110 ? -5.027 10.258 -0.971 1.00 89.12 110 SER A O 1
ATOM 835 N N . ALA A 1 111 ? -7.194 10.611 -1.452 1.00 86.44 111 ALA A N 1
ATOM 836 C CA . ALA A 1 111 ? -7.010 10.513 -2.899 1.00 86.44 111 ALA A CA 1
ATOM 837 C C . ALA A 1 111 ? -6.132 11.656 -3.430 1.00 86.44 111 ALA A C 1
ATOM 839 O O . ALA A 1 111 ? -5.255 11.416 -4.246 1.00 86.44 111 ALA A O 1
ATOM 840 N N . THR A 1 112 ? -6.288 12.872 -2.902 1.00 85.62 112 THR A N 1
ATOM 841 C CA . THR A 1 112 ? -5.494 14.038 -3.316 1.00 85.62 112 THR A CA 1
ATOM 842 C C . THR A 1 112 ? -4.012 13.885 -2.973 1.00 85.62 112 THR A C 1
ATOM 844 O O . THR A 1 112 ? -3.146 14.222 -3.780 1.00 85.62 112 THR A O 1
ATOM 847 N N . GLU A 1 113 ? -3.691 13.337 -1.799 1.00 85.75 113 GLU A N 1
ATOM 848 C CA . GLU A 1 113 ? -2.305 13.085 -1.390 1.00 85.75 113 GLU A CA 1
ATOM 849 C C . GLU A 1 113 ? -1.692 11.895 -2.139 1.00 85.75 113 GLU A C 1
ATOM 851 O O . GLU A 1 113 ? -0.521 11.951 -2.531 1.00 85.75 113 GLU A O 1
ATOM 856 N N . ALA A 1 114 ? -2.496 10.861 -2.398 1.00 84.88 114 ALA A N 1
ATOM 857 C CA . ALA A 1 114 ? -2.118 9.722 -3.225 1.00 84.88 114 ALA A CA 1
ATOM 858 C C . ALA A 1 114 ? -1.824 10.154 -4.673 1.00 84.88 114 ALA A C 1
ATOM 860 O O . ALA A 1 114 ? -0.776 9.802 -5.212 1.00 84.88 114 ALA A O 1
ATOM 861 N N . GLU A 1 115 ? -2.677 10.990 -5.271 1.00 85.56 115 GLU A N 1
ATOM 862 C CA . GLU A 1 115 ? -2.490 11.568 -6.608 1.00 85.56 115 GLU A CA 1
ATOM 863 C C . GLU A 1 115 ? -1.241 12.450 -6.679 1.00 85.56 115 GLU A C 1
ATOM 865 O O . GLU A 1 115 ? -0.455 12.332 -7.621 1.00 85.56 115 GLU A O 1
ATOM 870 N N . ALA A 1 116 ? -0.985 13.272 -5.654 1.00 85.81 116 ALA A N 1
ATOM 871 C CA . ALA A 1 116 ? 0.249 14.055 -5.559 1.00 85.81 116 ALA A CA 1
ATOM 872 C C . ALA A 1 116 ? 1.510 13.167 -5.510 1.00 85.81 116 ALA A C 1
ATOM 874 O O . ALA A 1 116 ? 2.597 13.598 -5.901 1.00 85.81 116 ALA A O 1
ATOM 875 N N . CYS A 1 117 ? 1.364 11.919 -5.059 1.00 83.69 117 CYS A N 1
ATOM 876 C CA . CYS A 1 117 ? 2.403 10.893 -5.060 1.00 83.69 117 CYS A CA 1
ATOM 877 C C . CYS A 1 117 ? 2.303 9.921 -6.253 1.00 83.69 117 CYS A C 1
ATOM 879 O O . CYS A 1 117 ? 3.042 8.936 -6.273 1.00 83.69 117 CYS A O 1
ATOM 881 N N . ALA A 1 118 ? 1.436 10.183 -7.237 1.00 88.25 118 ALA A N 1
ATOM 882 C CA . ALA A 1 118 ? 1.173 9.325 -8.395 1.00 88.25 118 ALA A CA 1
ATOM 883 C C . ALA A 1 118 ? 0.774 7.873 -8.041 1.00 88.25 118 ALA A C 1
ATOM 885 O O . ALA A 1 118 ? 1.129 6.934 -8.752 1.00 88.25 118 ALA A O 1
ATOM 886 N N . LEU A 1 119 ? 0.050 7.682 -6.936 1.00 87.56 119 LEU A N 1
ATOM 887 C CA . LEU A 1 119 ? -0.491 6.391 -6.502 1.00 87.56 119 LEU A CA 1
ATOM 888 C C . LEU A 1 119 ? -1.905 6.185 -7.057 1.00 87.56 119 LEU A C 1
ATOM 890 O O . LEU A 1 119 ? -2.658 7.146 -7.203 1.00 87.56 119 LEU A O 1
ATOM 894 N N . THR A 1 120 ? -2.290 4.934 -7.334 1.00 87.75 120 THR A N 1
ATOM 895 C CA . THR A 1 120 ? -3.616 4.634 -7.916 1.00 87.75 120 THR A CA 1
ATOM 896 C C . THR A 1 120 ? -4.724 4.478 -6.874 1.00 87.75 120 THR A C 1
ATOM 898 O O . THR A 1 120 ? -5.907 4.571 -7.202 1.00 87.75 120 THR A O 1
ATOM 901 N N . ALA A 1 121 ? -4.356 4.242 -5.614 1.00 90.00 121 ALA A N 1
ATOM 902 C CA . ALA A 1 121 ? -5.281 4.013 -4.515 1.00 90.00 121 ALA A CA 1
ATOM 903 C C . ALA A 1 121 ? -4.769 4.637 -3.210 1.00 90.00 121 ALA A C 1
ATOM 905 O O . ALA A 1 121 ? -3.570 4.852 -3.025 1.00 90.00 121 ALA A O 1
ATOM 906 N N . SER A 1 122 ? -5.699 4.893 -2.290 1.00 94.50 122 SER A N 1
ATOM 907 C CA . SER A 1 122 ? -5.438 5.466 -0.966 1.00 94.50 122 SER A CA 1
ATOM 908 C C . SER A 1 122 ? -6.074 4.627 0.145 1.00 94.50 122 SER A C 1
ATOM 910 O O . SER A 1 122 ? -7.009 3.859 -0.091 1.00 94.50 122 SER A O 1
ATOM 912 N N . LEU A 1 123 ? -5.619 4.782 1.385 1.00 95.06 123 LEU A N 1
ATOM 913 C CA . LEU A 1 123 ? -6.176 4.090 2.548 1.00 95.06 123 LEU A CA 1
ATOM 914 C C . LEU A 1 123 ? -7.631 4.501 2.818 1.00 95.06 123 LEU A C 1
ATOM 916 O O . LEU A 1 123 ? -8.423 3.658 3.240 1.00 95.06 123 LEU A O 1
ATOM 920 N N . LEU A 1 124 ? -8.023 5.749 2.523 1.00 94.38 124 LEU A N 1
ATOM 921 C CA . LEU A 1 124 ? -9.435 6.146 2.577 1.00 94.38 124 LEU A CA 1
ATOM 922 C C . LEU A 1 124 ? -10.276 5.407 1.529 1.00 94.38 124 LEU A C 1
ATOM 924 O O . LEU A 1 124 ? -11.381 4.980 1.844 1.00 94.38 124 LEU A O 1
ATOM 928 N N . SER A 1 125 ? -9.740 5.150 0.331 1.00 94.69 125 SER A N 1
ATOM 929 C CA . SER A 1 125 ? -10.455 4.327 -0.655 1.00 94.69 125 SER A CA 1
ATOM 930 C C . SER A 1 125 ? -10.661 2.883 -0.166 1.00 94.69 125 SER A C 1
ATOM 932 O O . SER A 1 125 ? -11.711 2.290 -0.404 1.00 94.69 125 SER A O 1
ATOM 934 N N . VAL A 1 126 ? -9.702 2.325 0.588 1.00 95.19 126 VAL A N 1
ATOM 935 C CA . VAL A 1 126 ? -9.840 0.997 1.215 1.00 95.19 126 VAL A CA 1
ATOM 936 C C . VAL A 1 126 ? -10.886 1.022 2.332 1.00 95.19 126 VAL A C 1
ATOM 938 O O . VAL A 1 126 ? -11.718 0.118 2.410 1.00 95.19 126 VAL A O 1
ATOM 941 N N . ARG A 1 127 ? -10.903 2.077 3.160 1.00 94.69 127 ARG A N 1
ATOM 942 C CA . ARG A 1 127 ? -11.962 2.310 4.157 1.00 94.69 127 ARG A CA 1
ATOM 943 C C . ARG A 1 127 ? -13.339 2.307 3.499 1.00 94.69 127 ARG A C 1
ATOM 945 O O . ARG A 1 127 ? -14.231 1.623 3.987 1.00 94.69 127 ARG A O 1
ATOM 952 N N . ASP A 1 128 ? -13.499 3.028 2.394 1.00 94.25 128 ASP A N 1
ATOM 953 C CA . ASP A 1 128 ? -14.787 3.153 1.703 1.00 94.25 128 ASP A CA 1
ATOM 954 C C . ASP A 1 128 ? -15.277 1.811 1.145 1.00 94.25 128 ASP A C 1
ATOM 956 O O . ASP A 1 128 ? -16.470 1.499 1.170 1.00 94.25 128 ASP A O 1
ATOM 960 N N . LYS A 1 129 ? -14.351 0.949 0.713 1.00 94.38 129 LYS A N 1
ATOM 961 C CA . LYS A 1 129 ? -14.665 -0.435 0.334 1.00 94.38 129 LYS A CA 1
ATOM 962 C C . LYS A 1 129 ? -15.103 -1.298 1.527 1.00 94.38 129 LYS A C 1
ATOM 964 O O . LYS A 1 129 ? -15.931 -2.189 1.363 1.00 94.38 129 LYS A O 1
ATOM 969 N N . ILE A 1 130 ? -14.586 -1.052 2.730 1.00 92.00 130 ILE A N 1
ATOM 970 C CA . ILE A 1 130 ? -15.023 -1.763 3.944 1.00 92.00 130 ILE A CA 1
ATOM 971 C C . ILE A 1 130 ? -16.403 -1.278 4.390 1.00 92.00 130 ILE A C 1
ATOM 973 O O . ILE A 1 130 ? -17.274 -2.098 4.674 1.00 92.00 130 ILE A O 1
ATOM 977 N N . THR A 1 131 ? -16.638 0.037 4.411 1.00 90.62 131 THR A N 1
ATOM 978 C CA . THR A 1 131 ? -17.930 0.608 4.830 1.00 90.62 131 THR A CA 1
ATOM 979 C C . THR A 1 131 ? -19.058 0.241 3.867 1.00 90.62 131 THR A C 1
ATOM 981 O O . THR A 1 131 ? -20.170 -0.043 4.304 1.00 90.62 131 THR A O 1
ATOM 984 N N . SER A 1 132 ? -18.764 0.141 2.568 1.00 91.00 132 SER A N 1
ATOM 985 C CA . SER A 1 132 ? -19.689 -0.393 1.556 1.00 91.00 132 SER A CA 1
ATOM 986 C C . SER A 1 132 ? -19.830 -1.922 1.573 1.00 91.00 132 SER A C 1
ATOM 988 O O . SER A 1 132 ? -20.567 -2.475 0.758 1.00 91.00 132 SER A O 1
ATOM 990 N N . ARG A 1 133 ? -19.154 -2.618 2.501 1.00 88.06 133 ARG A N 1
ATOM 991 C CA . ARG A 1 133 ? -19.115 -4.086 2.624 1.00 88.06 133 ARG A CA 1
ATOM 992 C C . ARG A 1 133 ? -18.597 -4.805 1.369 1.00 88.06 133 ARG A C 1
ATOM 994 O O . ARG A 1 133 ? -18.863 -5.990 1.194 1.00 88.06 133 ARG A O 1
ATOM 1001 N N . ALA A 1 134 ? -17.827 -4.124 0.519 1.00 90.38 134 ALA A N 1
ATOM 1002 C CA . ALA A 1 134 ? -17.149 -4.737 -0.623 1.00 90.38 134 ALA A CA 1
ATOM 1003 C C . ALA A 1 134 ? -15.958 -5.615 -0.190 1.00 90.38 134 ALA A C 1
ATOM 1005 O O . ALA A 1 134 ? -15.605 -6.564 -0.884 1.00 90.38 134 ALA A O 1
ATOM 1006 N N . LEU A 1 135 ? -15.356 -5.321 0.969 1.00 90.56 135 LEU A N 1
ATOM 1007 C CA . LEU A 1 135 ? -14.282 -6.117 1.572 1.00 90.56 135 LEU A CA 1
ATOM 1008 C C . LEU A 1 135 ? -14.800 -6.827 2.825 1.00 90.56 135 LEU A C 1
ATOM 1010 O O . LEU A 1 135 ? -14.766 -6.281 3.925 1.00 90.56 135 LEU A O 1
ATOM 1014 N N . THR A 1 136 ? -15.314 -8.045 2.647 1.00 86.31 136 THR A N 1
ATOM 1015 C CA . THR A 1 136 ? -15.854 -8.860 3.748 1.00 86.31 136 THR A CA 1
ATOM 1016 C C . THR A 1 136 ? -14.819 -9.775 4.393 1.00 86.31 136 THR A C 1
ATOM 1018 O O . THR A 1 136 ? -14.977 -10.127 5.557 1.00 86.31 136 THR A O 1
ATOM 1021 N N . ASP A 1 137 ? -13.787 -10.170 3.645 1.00 90.81 137 ASP A N 1
ATOM 1022 C CA . ASP A 1 137 ? -12.735 -11.082 4.099 1.00 90.81 137 ASP A CA 1
ATOM 1023 C C . ASP A 1 137 ? -11.437 -10.321 4.391 1.00 90.81 137 ASP A C 1
ATOM 1025 O O . ASP A 1 137 ? -11.053 -9.377 3.691 1.00 90.81 137 ASP A O 1
ATOM 1029 N N . ILE A 1 138 ? -10.740 -10.758 5.438 1.00 94.50 138 ILE A N 1
ATOM 1030 C CA . ILE A 1 138 ? -9.502 -10.122 5.888 1.00 94.50 138 ILE A CA 1
ATOM 1031 C C . ILE A 1 138 ? -8.342 -10.277 4.899 1.00 94.50 138 ILE A C 1
ATOM 1033 O O . ILE A 1 138 ? -7.467 -9.413 4.843 1.00 94.50 138 ILE A O 1
ATOM 1037 N N . GLY A 1 139 ? -8.338 -11.354 4.109 1.00 93.81 139 GLY A N 1
ATOM 1038 C CA . GLY A 1 139 ? -7.402 -11.552 3.011 1.00 93.81 139 GLY A CA 1
ATOM 1039 C C . GLY A 1 139 ? -7.569 -10.452 1.975 1.00 93.81 139 GLY A C 1
ATOM 1040 O O . GLY A 1 139 ? -6.614 -9.725 1.728 1.00 93.81 139 GLY A O 1
ATOM 1041 N N . ALA A 1 140 ? -8.793 -10.251 1.476 1.00 92.81 140 ALA A N 1
ATOM 1042 C CA . ALA A 1 140 ? -9.107 -9.209 0.493 1.00 92.81 140 ALA A CA 1
ATOM 1043 C C . ALA A 1 140 ? -8.753 -7.795 0.991 1.00 92.81 140 ALA A C 1
ATOM 1045 O O . ALA A 1 140 ? -8.179 -6.993 0.254 1.00 92.81 140 ALA A O 1
ATOM 1046 N N . PHE A 1 141 ? -9.037 -7.497 2.264 1.00 95.38 141 PHE A N 1
ATOM 1047 C CA . PHE A 1 141 ? -8.586 -6.256 2.899 1.00 95.38 141 PHE A CA 1
ATOM 1048 C C . PHE A 1 141 ? -7.060 -6.111 2.868 1.00 95.38 141 PHE A C 1
ATOM 1050 O O . PHE A 1 141 ? -6.538 -5.069 2.465 1.00 95.38 141 PHE A O 1
ATOM 1057 N N . ALA A 1 142 ? -6.338 -7.154 3.275 1.00 95.56 142 ALA A N 1
ATOM 1058 C CA . ALA A 1 142 ? -4.886 -7.123 3.316 1.00 95.56 142 ALA A CA 1
ATOM 1059 C C . ALA A 1 142 ? -4.273 -6.958 1.917 1.00 95.56 142 ALA A C 1
ATOM 1061 O O . ALA A 1 142 ? -3.286 -6.238 1.767 1.00 95.56 142 ALA A O 1
ATOM 1062 N N . SER A 1 143 ? -4.864 -7.572 0.890 1.00 93.31 143 SER A N 1
ATOM 1063 C CA . SER A 1 143 ? -4.473 -7.393 -0.514 1.00 93.31 143 SER A CA 1
ATOM 1064 C C . SER A 1 143 ? -4.583 -5.935 -0.950 1.00 93.31 143 SER A C 1
ATOM 1066 O O . SER A 1 143 ? -3.653 -5.397 -1.545 1.00 93.31 143 SER A O 1
ATOM 1068 N N . GLU A 1 144 ? -5.698 -5.278 -0.628 1.00 94.56 144 GLU A N 1
ATOM 1069 C CA . GLU A 1 144 ? -5.962 -3.888 -1.007 1.00 94.56 144 GLU A CA 1
ATOM 1070 C C . GLU A 1 144 ? -5.009 -2.904 -0.327 1.00 94.56 144 GLU A C 1
ATOM 1072 O O . GLU A 1 144 ? -4.485 -2.006 -0.983 1.00 94.56 144 GLU A O 1
ATOM 1077 N N . VAL A 1 145 ? -4.718 -3.099 0.962 1.00 96.06 145 VAL A N 1
ATOM 1078 C CA . VAL A 1 145 ? -3.730 -2.274 1.675 1.00 96.06 145 VAL A CA 1
ATOM 1079 C C . VAL A 1 145 ? -2.331 -2.477 1.091 1.00 96.06 145 VAL A C 1
ATOM 1081 O O . VAL A 1 145 ? -1.641 -1.505 0.780 1.00 96.06 145 VAL A O 1
ATOM 1084 N N . ARG A 1 146 ? -1.920 -3.730 0.860 1.00 95.50 146 ARG A N 1
ATOM 1085 C CA . ARG A 1 146 ? -0.619 -4.028 0.243 1.00 95.50 146 ARG A CA 1
ATOM 1086 C C . ARG A 1 146 ? -0.514 -3.499 -1.178 1.00 95.50 146 ARG A C 1
ATOM 1088 O O . ARG A 1 146 ? 0.578 -3.115 -1.574 1.00 95.50 146 ARG A O 1
ATOM 1095 N N . ARG A 1 147 ? -1.616 -3.420 -1.929 1.00 93.19 147 ARG A N 1
ATOM 1096 C CA . ARG A 1 147 ? -1.648 -2.796 -3.258 1.00 93.19 147 ARG A CA 1
ATOM 1097 C C . ARG A 1 147 ? -1.279 -1.315 -3.192 1.00 93.19 147 ARG A C 1
ATOM 1099 O O . ARG A 1 147 ? -0.437 -0.882 -3.968 1.00 93.19 147 ARG A O 1
ATOM 1106 N N . VAL A 1 148 ? -1.805 -0.567 -2.217 1.00 94.81 148 VAL A N 1
ATOM 1107 C CA . VAL A 1 148 ? -1.416 0.843 -1.994 1.00 94.81 148 VAL A CA 1
ATOM 1108 C C . VAL A 1 148 ? 0.098 0.967 -1.766 1.00 94.81 148 VAL A C 1
ATOM 1110 O O . VAL A 1 148 ? 0.756 1.837 -2.339 1.00 94.81 148 VAL A O 1
ATOM 1113 N N . PHE A 1 149 ? 0.679 0.075 -0.958 1.00 95.88 149 PHE A N 1
ATOM 1114 C CA . PHE A 1 149 ? 2.120 0.086 -0.684 1.00 95.88 149 PHE A CA 1
ATOM 1115 C C . PHE A 1 149 ? 2.956 -0.385 -1.880 1.00 95.88 149 PHE A C 1
ATOM 1117 O O . PHE A 1 149 ? 3.999 0.204 -2.176 1.00 95.88 149 PHE A O 1
ATOM 1124 N N . ALA A 1 150 ? 2.489 -1.407 -2.599 1.00 93.38 150 ALA A N 1
ATOM 1125 C CA . ALA A 1 150 ? 3.129 -1.931 -3.796 1.00 93.38 150 ALA A CA 1
ATOM 1126 C C . ALA A 1 150 ? 3.201 -0.869 -4.894 1.00 93.38 150 ALA A C 1
ATOM 1128 O O . ALA A 1 150 ? 4.281 -0.646 -5.440 1.00 93.38 150 ALA A O 1
ATOM 1129 N N . ASP A 1 151 ? 2.105 -0.149 -5.140 1.00 92.75 151 ASP A N 1
ATOM 1130 C CA . ASP A 1 151 ? 2.062 0.987 -6.061 1.00 92.75 151 ASP A CA 1
ATOM 1131 C C . ASP A 1 151 ? 3.114 2.034 -5.690 1.00 92.75 151 ASP A C 1
ATOM 1133 O O . ASP A 1 151 ? 3.882 2.486 -6.542 1.00 92.75 151 ASP A O 1
ATOM 1137 N N . CYS A 1 152 ? 3.236 2.363 -4.400 1.00 94.81 152 CYS A N 1
ATOM 1138 C CA . CYS A 1 152 ? 4.258 3.295 -3.937 1.00 94.81 152 CYS A CA 1
ATOM 1139 C C . CYS A 1 152 ? 5.673 2.810 -4.260 1.00 94.81 152 CYS A C 1
ATOM 1141 O O . CYS A 1 152 ? 6.489 3.589 -4.755 1.00 94.81 152 CYS A O 1
ATOM 1143 N N . TYR A 1 153 ? 5.992 1.543 -4.002 1.00 95.06 153 TYR A N 1
ATOM 1144 C CA . TYR A 1 153 ? 7.313 1.000 -4.321 1.00 95.06 153 TYR A CA 1
ATOM 1145 C C . TYR A 1 153 ? 7.549 0.871 -5.828 1.00 95.06 153 TYR A C 1
ATOM 1147 O O . TYR A 1 153 ? 8.681 1.048 -6.287 1.00 95.06 153 TYR A O 1
ATOM 1155 N N . MET A 1 154 ? 6.499 0.624 -6.612 1.00 91.56 154 MET A N 1
ATOM 1156 C CA . MET A 1 154 ? 6.560 0.577 -8.071 1.00 91.56 154 MET A CA 1
ATOM 1157 C C . MET A 1 154 ? 6.824 1.951 -8.686 1.00 91.56 154 MET A C 1
ATOM 1159 O O . MET A 1 154 ? 7.620 2.034 -9.621 1.00 91.56 154 MET A O 1
ATOM 1163 N N . VAL A 1 155 ? 6.251 3.017 -8.129 1.00 92.25 155 VAL A N 1
ATOM 1164 C CA . VAL A 1 155 ? 6.452 4.395 -8.602 1.00 92.25 155 VAL A CA 1
ATOM 1165 C C . VAL A 1 155 ? 7.766 4.985 -8.082 1.00 92.25 155 VAL A C 1
ATOM 1167 O O . VAL A 1 155 ? 8.573 5.495 -8.855 1.00 92.25 155 VAL A O 1
ATOM 1170 N N . HIS A 1 156 ? 8.021 4.884 -6.775 1.00 92.44 156 HIS A N 1
ATOM 1171 C CA . HIS A 1 156 ? 9.101 5.619 -6.097 1.00 92.44 156 HIS A CA 1
ATOM 1172 C C . HIS A 1 156 ? 10.353 4.786 -5.809 1.00 92.44 156 HIS A C 1
ATOM 1174 O O . HIS A 1 156 ? 11.394 5.331 -5.441 1.00 92.44 156 HIS A O 1
ATOM 1180 N N . GLY A 1 157 ? 10.282 3.464 -5.969 1.00 91.88 157 GLY A N 1
ATOM 1181 C CA . GLY A 1 157 ? 11.405 2.560 -5.737 1.00 91.88 157 GLY A CA 1
ATOM 1182 C C . GLY A 1 157 ? 11.717 2.308 -4.263 1.00 91.88 157 GLY A C 1
ATOM 1183 O O . GLY A 1 157 ? 10.849 2.397 -3.394 1.00 91.88 157 GLY A O 1
ATOM 1184 N N . HIS A 1 158 ? 12.971 1.943 -3.984 1.00 93.38 158 HIS A N 1
ATOM 1185 C CA . HIS A 1 158 ? 13.402 1.505 -2.654 1.00 93.38 158 HIS A CA 1
ATOM 1186 C C . HIS A 1 158 ? 13.341 2.666 -1.635 1.00 93.38 158 HIS A C 1
ATOM 1188 O O . HIS A 1 158 ? 13.701 3.795 -1.978 1.00 93.38 158 HIS A O 1
ATOM 1194 N N . PRO A 1 159 ? 13.017 2.408 -0.351 1.00 94.00 159 PRO A N 1
ATOM 1195 C CA . PRO A 1 159 ? 13.089 3.380 0.755 1.00 94.00 159 PRO A CA 1
ATOM 1196 C C . PRO A 1 159 ? 14.366 4.234 0.867 1.00 94.00 159 PRO A C 1
ATOM 1198 O O . PRO A 1 159 ? 14.337 5.322 1.436 1.00 94.00 159 PRO A O 1
ATOM 1201 N N . ASN A 1 160 ? 15.491 3.772 0.315 1.00 92.19 160 ASN A N 1
ATOM 1202 C CA . ASN A 1 160 ? 16.761 4.499 0.330 1.00 92.19 160 ASN A CA 1
ATOM 1203 C C . ASN A 1 160 ? 16.834 5.590 -0.752 1.00 92.19 160 ASN A C 1
ATOM 1205 O O . ASN A 1 160 ? 17.723 6.434 -0.703 1.00 92.19 160 ASN A O 1
ATOM 1209 N N . GLN A 1 161 ? 15.926 5.558 -1.729 1.00 91.19 161 GLN A N 1
ATOM 1210 C CA . GLN A 1 161 ? 15.912 6.440 -2.898 1.00 91.19 161 GLN A CA 1
ATOM 1211 C C . GLN A 1 161 ? 14.823 7.515 -2.803 1.00 91.19 161 GLN A C 1
ATOM 1213 O O . GLN A 1 161 ? 15.012 8.612 -3.319 1.00 91.19 161 GLN A O 1
ATOM 1218 N N . SER A 1 162 ? 13.709 7.228 -2.119 1.00 94.81 162 SER A N 1
ATOM 1219 C CA . SER A 1 162 ? 12.582 8.155 -1.978 1.00 94.81 162 SER A CA 1
ATOM 1220 C C . SER A 1 162 ? 12.120 8.291 -0.530 1.00 94.81 162 SER A C 1
ATOM 1222 O O . SER A 1 162 ? 11.904 7.306 0.181 1.00 94.81 162 SER A O 1
ATOM 1224 N N . ALA A 1 163 ? 11.897 9.538 -0.104 1.00 95.00 163 ALA A N 1
ATOM 1225 C CA . ALA A 1 163 ? 11.314 9.842 1.199 1.00 95.00 163 ALA A CA 1
ATOM 1226 C C . ALA A 1 163 ? 9.886 9.285 1.339 1.00 95.00 163 ALA A C 1
ATOM 1228 O O . ALA A 1 163 ? 9.496 8.896 2.440 1.00 95.00 163 ALA A O 1
ATOM 1229 N N . VAL A 1 164 ? 9.126 9.210 0.238 1.00 94.69 164 VAL A N 1
ATOM 1230 C CA . VAL A 1 164 ? 7.776 8.625 0.223 1.00 94.69 164 VAL A CA 1
ATOM 1231 C C . VAL A 1 164 ? 7.862 7.114 0.438 1.00 94.69 164 VAL A C 1
ATOM 1233 O O . VAL A 1 164 ? 7.197 6.603 1.332 1.00 94.69 164 VAL A O 1
ATOM 1236 N N . SER A 1 165 ? 8.773 6.412 -0.245 1.00 96.06 165 SER A N 1
ATOM 1237 C CA . SER A 1 165 ? 9.006 4.977 -0.009 1.00 96.06 165 SER A CA 1
ATOM 1238 C C . SER A 1 165 ? 9.456 4.675 1.424 1.00 96.06 165 SER A C 1
ATOM 1240 O O . SER A 1 165 ? 9.050 3.668 1.998 1.00 96.06 165 SER A O 1
ATOM 1242 N N . LYS A 1 166 ? 10.251 5.557 2.043 1.00 96.88 166 LYS A N 1
ATOM 1243 C CA . LYS A 1 166 ? 10.645 5.426 3.457 1.00 96.88 166 LYS A CA 1
ATOM 1244 C C . LYS A 1 166 ? 9.473 5.603 4.421 1.00 96.88 166 LYS A C 1
ATOM 1246 O O . LYS A 1 166 ? 9.429 4.971 5.473 1.00 96.88 166 LYS A O 1
ATOM 1251 N N . LYS A 1 167 ? 8.526 6.481 4.085 1.00 96.38 167 LYS A N 1
ATOM 1252 C CA . LYS A 1 167 ? 7.266 6.614 4.824 1.00 96.38 167 LYS A CA 1
ATOM 1253 C C . LYS A 1 167 ? 6.382 5.377 4.626 1.00 96.38 167 LYS A C 1
ATOM 1255 O O . LYS A 1 167 ? 5.861 4.872 5.615 1.00 96.38 167 LYS A O 1
ATOM 1260 N N . CYS A 1 168 ? 6.311 4.863 3.395 1.00 96.62 168 CYS A N 1
ATOM 1261 C CA . CYS A 1 168 ? 5.611 3.627 3.037 1.00 96.62 168 CYS A CA 1
ATOM 1262 C C . CYS A 1 168 ? 6.112 2.438 3.871 1.00 96.62 168 CYS A C 1
ATOM 1264 O O . CYS A 1 168 ? 5.327 1.794 4.545 1.00 96.62 168 CYS A O 1
ATOM 1266 N N . GLU A 1 169 ? 7.432 2.227 3.947 1.00 96.81 169 GLU A N 1
ATOM 1267 C CA . GLU A 1 169 ? 8.046 1.151 4.751 1.00 96.81 169 GLU A CA 1
ATOM 1268 C C . GLU A 1 169 ? 7.634 1.186 6.226 1.00 96.81 169 GLU A C 1
ATOM 1270 O O . GLU A 1 169 ? 7.401 0.147 6.839 1.00 96.81 169 GLU A O 1
ATOM 1275 N N . ARG A 1 170 ? 7.497 2.382 6.806 1.00 97.06 170 ARG A N 1
ATOM 1276 C CA . ARG A 1 170 ? 7.072 2.522 8.202 1.00 97.06 170 ARG A CA 1
ATOM 1277 C C . ARG A 1 170 ? 5.610 2.142 8.402 1.00 97.06 170 ARG A C 1
ATOM 1279 O O . ARG A 1 170 ? 5.306 1.486 9.394 1.00 97.06 170 ARG A O 1
ATOM 1286 N N . ILE A 1 171 ? 4.715 2.564 7.508 1.00 96.88 171 ILE A N 1
ATOM 1287 C CA . ILE A 1 171 ? 3.291 2.225 7.622 1.00 96.88 171 ILE A CA 1
ATOM 1288 C C . ILE A 1 171 ? 3.016 0.767 7.223 1.00 96.88 171 ILE A C 1
ATOM 1290 O O . ILE A 1 171 ? 2.203 0.122 7.877 1.00 96.88 171 ILE A O 1
ATOM 1294 N N . ASP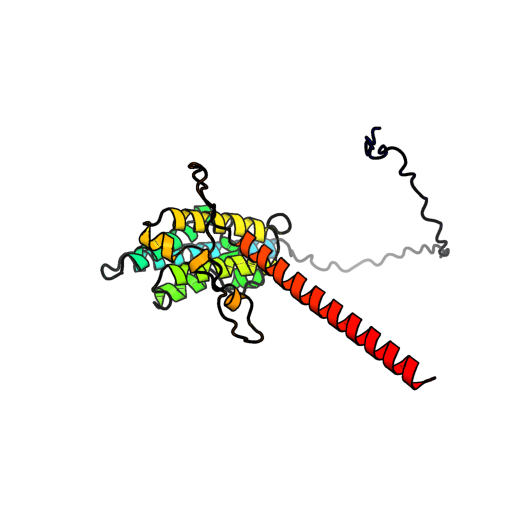 A 1 172 ? 3.759 0.218 6.257 1.00 96.38 172 ASP A N 1
ATOM 1295 C CA . ASP A 1 172 ? 3.750 -1.205 5.886 1.00 96.38 172 ASP A CA 1
ATOM 1296 C C . ASP A 1 172 ? 4.167 -2.076 7.082 1.00 96.38 172 ASP A C 1
ATOM 1298 O O . ASP A 1 172 ? 3.472 -3.019 7.448 1.00 96.38 172 ASP A O 1
ATOM 1302 N N . ALA A 1 173 ? 5.224 -1.689 7.807 1.00 95.75 173 ALA A N 1
ATOM 1303 C CA . ALA A 1 173 ? 5.633 -2.387 9.027 1.00 95.75 173 ALA A CA 1
ATOM 1304 C C . ALA A 1 173 ? 4.558 -2.356 10.130 1.00 95.75 173 ALA A C 1
ATOM 1306 O O . ALA A 1 173 ? 4.331 -3.367 10.795 1.00 95.75 173 ALA A O 1
ATOM 1307 N N . VAL A 1 174 ? 3.879 -1.218 10.325 1.00 96.81 174 VAL A N 1
ATOM 1308 C CA . VAL A 1 174 ? 2.757 -1.112 11.277 1.00 96.81 174 VAL A CA 1
ATOM 1309 C C . VAL A 1 174 ? 1.610 -2.024 10.849 1.00 96.81 174 VAL A C 1
ATOM 1311 O O . VAL A 1 174 ? 1.048 -2.734 11.684 1.00 96.81 174 VAL A O 1
ATOM 1314 N N . PHE A 1 175 ? 1.269 -2.031 9.563 1.00 97.31 175 PHE A N 1
ATOM 1315 C CA . PHE A 1 175 ? 0.240 -2.902 9.015 1.00 97.31 175 PHE A CA 1
ATOM 1316 C C . PHE A 1 175 ? 0.569 -4.384 9.251 1.00 97.31 175 PHE A C 1
ATOM 1318 O O . PHE A 1 175 ? -0.220 -5.092 9.876 1.00 97.31 175 PHE A O 1
ATOM 1325 N N . GLU A 1 176 ? 1.755 -4.842 8.848 1.00 95.38 176 GLU A N 1
ATOM 1326 C CA . GLU A 1 176 ? 2.164 -6.243 9.003 1.00 95.38 176 GLU A CA 1
ATOM 1327 C C . GLU A 1 176 ? 2.285 -6.654 10.475 1.00 95.38 176 GLU A C 1
ATOM 1329 O O . GLU A 1 176 ? 1.901 -7.765 10.853 1.00 95.38 176 GLU A O 1
ATOM 1334 N N . GLN A 1 177 ? 2.730 -5.744 11.349 1.00 95.12 177 GLN A N 1
ATOM 1335 C CA . GLN A 1 177 ? 2.706 -5.978 12.790 1.00 95.12 177 GLN A CA 1
ATOM 1336 C C . GLN A 1 177 ? 1.273 -6.216 13.276 1.00 95.12 177 GLN A C 1
ATOM 1338 O O . GLN A 1 177 ? 1.033 -7.182 14.000 1.00 95.12 177 GLN A O 1
ATOM 1343 N N . ASN A 1 178 ? 0.310 -5.397 12.856 1.00 96.19 178 ASN A N 1
ATOM 1344 C CA . ASN A 1 178 ? -1.090 -5.572 13.233 1.00 96.19 178 ASN A CA 1
ATOM 1345 C C . ASN A 1 178 ? -1.679 -6.881 12.689 1.00 96.19 178 ASN A C 1
ATOM 1347 O O . ASN A 1 178 ? -2.335 -7.601 13.441 1.00 96.19 178 ASN A O 1
ATOM 1351 N N . ILE A 1 179 ? -1.365 -7.262 11.446 1.00 95.12 179 ILE A N 1
ATOM 1352 C CA . ILE A 1 179 ? -1.743 -8.572 10.892 1.00 95.12 179 ILE A CA 1
ATOM 1353 C C . ILE A 1 179 ? -1.140 -9.718 11.720 1.00 95.12 179 ILE A C 1
ATOM 1355 O O . ILE A 1 179 ? -1.808 -10.717 12.001 1.00 95.12 179 ILE A O 1
ATOM 1359 N N . SER A 1 180 ? 0.105 -9.575 12.181 1.00 93.00 180 SER A N 1
ATOM 1360 C CA . SER A 1 180 ? 0.771 -10.583 13.012 1.00 93.00 180 SER A CA 1
ATOM 1361 C C . SER A 1 180 ? 0.148 -10.740 14.405 1.00 93.00 180 SER A C 1
ATOM 1363 O O . SER A 1 180 ? 0.264 -11.810 15.000 1.00 93.00 180 SER A O 1
ATOM 1365 N N . LEU A 1 181 ? -0.544 -9.719 14.920 1.00 94.50 181 LEU A N 1
ATOM 1366 C CA . LEU A 1 181 ? -1.228 -9.764 16.217 1.00 94.50 181 LEU A CA 1
ATOM 1367 C C . LEU A 1 181 ? -2.602 -10.442 16.148 1.00 94.50 181 LEU A C 1
ATOM 1369 O O . LEU A 1 181 ? -3.162 -10.803 17.183 1.00 94.50 181 LEU A O 1
ATOM 1373 N N . LEU A 1 182 ? -3.128 -10.677 14.946 1.00 94.25 182 LEU A N 1
ATOM 1374 C CA . LEU A 1 182 ? -4.414 -11.339 14.761 1.00 94.25 182 LEU A CA 1
ATOM 1375 C C . LEU A 1 182 ? -4.396 -12.809 15.211 1.00 94.25 182 LEU A C 1
ATOM 1377 O O . LEU A 1 182 ? -3.335 -13.457 15.187 1.00 94.25 182 LEU A O 1
ATOM 1381 N N . PRO A 1 183 ? -5.573 -13.378 15.548 1.00 94.12 183 PRO A N 1
ATOM 1382 C CA . PRO A 1 183 ? -5.738 -14.810 15.759 1.00 94.12 183 PRO A CA 1
ATOM 1383 C C . PRO A 1 183 ? -5.184 -15.623 14.587 1.00 94.12 183 PRO A C 1
ATOM 1385 O O . PRO A 1 183 ? -5.261 -15.216 13.427 1.00 94.12 183 PRO A O 1
ATOM 1388 N N . ARG A 1 184 ? -4.639 -16.808 14.883 1.00 92.25 184 ARG A N 1
ATOM 1389 C CA . ARG A 1 184 ? -3.930 -17.639 13.896 1.00 92.25 184 ARG A CA 1
ATOM 1390 C C . ARG A 1 184 ? -4.772 -17.964 12.653 1.00 92.25 184 ARG A C 1
ATOM 1392 O O . ARG A 1 184 ? -4.211 -18.028 11.565 1.00 92.25 184 ARG A O 1
ATOM 1399 N N . SER A 1 185 ? -6.084 -18.150 12.810 1.00 92.25 185 SER A N 1
ATOM 1400 C CA . SER A 1 185 ? -7.028 -18.390 11.709 1.00 92.25 185 SER A CA 1
ATOM 1401 C C . SER A 1 185 ? -7.088 -17.214 10.731 1.00 92.25 185 SER A C 1
ATOM 1403 O O . SER A 1 185 ? -6.940 -17.407 9.529 1.00 92.25 185 SER A O 1
ATOM 1405 N N . LEU A 1 186 ? -7.225 -15.993 11.250 1.00 92.62 186 LEU A N 1
ATOM 1406 C CA . LEU A 1 186 ? -7.295 -14.771 10.445 1.00 92.62 186 LEU A CA 1
ATOM 1407 C C . LEU A 1 186 ? -5.939 -14.412 9.838 1.00 92.62 186 LEU A C 1
ATOM 1409 O O . LEU A 1 186 ? -5.855 -14.029 8.676 1.00 92.62 186 LEU A O 1
ATOM 1413 N N . ARG A 1 187 ? -4.856 -14.611 10.596 1.00 92.06 187 ARG A N 1
ATOM 1414 C CA . ARG A 1 187 ? -3.489 -14.380 10.115 1.00 92.06 187 ARG A CA 1
ATOM 1415 C C . ARG A 1 187 ? -3.139 -15.260 8.920 1.00 92.06 187 ARG A C 1
ATOM 1417 O O . ARG A 1 187 ? -2.434 -14.809 8.026 1.00 92.06 187 ARG A O 1
ATOM 1424 N N . ALA A 1 188 ? -3.610 -16.508 8.900 1.00 88.62 188 ALA A N 1
ATOM 1425 C CA . ALA A 1 188 ? -3.382 -17.404 7.771 1.00 88.62 188 ALA A CA 1
ATOM 1426 C C . ALA A 1 188 ? -4.049 -16.878 6.488 1.00 88.62 188 ALA A C 1
ATOM 1428 O O . ALA A 1 188 ? -3.413 -16.890 5.438 1.00 88.62 188 ALA A O 1
ATOM 1429 N N . LYS A 1 189 ? -5.276 -16.348 6.586 1.00 90.19 189 LYS A N 1
ATOM 1430 C CA . LYS A 1 189 ? -5.999 -15.728 5.462 1.00 90.19 189 LYS A CA 1
ATOM 1431 C C . LYS A 1 189 ? -5.363 -14.420 4.993 1.00 90.19 189 LYS A C 1
ATOM 1433 O O . LYS A 1 189 ? -5.216 -14.190 3.802 1.00 90.19 189 LYS A O 1
ATOM 1438 N N . ALA A 1 190 ? -4.947 -13.583 5.942 1.00 88.12 190 ALA A N 1
ATOM 1439 C CA . ALA A 1 190 ? -4.287 -12.309 5.672 1.00 88.12 190 ALA A CA 1
ATOM 1440 C C . ALA A 1 190 ? -2.807 -12.460 5.278 1.00 88.12 190 ALA A C 1
ATOM 1442 O O . ALA A 1 190 ? -2.140 -11.461 4.990 1.00 88.12 190 ALA A O 1
ATOM 1443 N N . SER A 1 191 ? -2.267 -13.683 5.297 1.00 86.12 191 SER A N 1
ATOM 1444 C CA . SER A 1 191 ? -0.867 -13.944 4.983 1.00 86.12 191 SER A CA 1
ATOM 1445 C C . SER A 1 191 ? -0.560 -13.499 3.562 1.00 86.12 191 SER A C 1
ATOM 1447 O O . SER A 1 191 ? -1.306 -13.790 2.629 1.00 86.12 191 SER A O 1
ATOM 1449 N N . ILE A 1 192 ? 0.566 -12.815 3.396 1.00 77.69 192 ILE A N 1
ATOM 1450 C CA . ILE A 1 192 ? 0.970 -12.231 2.120 1.00 77.69 192 ILE A CA 1
ATOM 1451 C C . ILE A 1 192 ? 1.067 -13.265 0.989 1.00 77.69 192 ILE A C 1
ATOM 1453 O O . ILE A 1 192 ? 0.722 -12.964 -0.146 1.00 77.69 192 ILE A O 1
ATOM 1457 N N . LEU A 1 193 ? 1.436 -14.505 1.317 1.00 70.94 193 LEU A N 1
ATOM 1458 C CA . LEU A 1 193 ? 1.554 -15.610 0.362 1.00 70.94 193 LEU A CA 1
ATOM 1459 C C . LEU A 1 193 ? 0.201 -16.110 -0.166 1.00 70.94 193 LEU A C 1
ATOM 1461 O O . LEU A 1 193 ? 0.159 -16.749 -1.208 1.00 70.94 193 LEU A O 1
ATOM 1465 N N . VAL A 1 194 ? -0.884 -15.859 0.569 1.00 63.28 194 VAL A N 1
ATOM 1466 C CA . VAL A 1 194 ? -2.241 -16.323 0.236 1.00 63.28 194 VAL A CA 1
ATOM 1467 C C . VAL A 1 194 ? -3.074 -15.179 -0.332 1.00 63.28 194 VAL A C 1
ATOM 1469 O O . VAL A 1 194 ? -3.837 -15.368 -1.271 1.00 63.28 194 VAL A O 1
ATOM 1472 N N . ALA A 1 195 ? -2.914 -13.982 0.228 1.00 60.66 195 ALA A N 1
ATOM 1473 C CA . ALA A 1 195 ? -3.733 -12.829 -0.101 1.00 60.66 195 ALA A CA 1
ATOM 1474 C C . ALA A 1 195 ? -3.236 -12.049 -1.328 1.00 60.66 195 ALA A C 1
ATOM 1476 O O . ALA A 1 195 ? -3.962 -11.192 -1.813 1.00 60.66 195 ALA A O 1
ATOM 1477 N N . THR A 1 196 ? -2.024 -12.273 -1.845 1.00 55.38 196 THR A N 1
ATOM 1478 C CA . THR A 1 196 ? -1.524 -11.488 -2.989 1.00 55.38 196 THR A CA 1
ATOM 1479 C C . THR A 1 196 ? -1.602 -12.270 -4.304 1.00 55.38 196 THR A C 1
ATOM 1481 O O . THR A 1 196 ? -0.671 -12.999 -4.642 1.00 55.38 196 THR A O 1
ATOM 1484 N N . PRO A 1 197 ? -2.655 -12.092 -5.126 1.00 54.22 197 PRO A N 1
ATOM 1485 C CA . PRO A 1 197 ? -2.535 -12.342 -6.553 1.00 54.22 197 PRO A CA 1
ATOM 1486 C C . PRO A 1 197 ? -1.730 -11.176 -7.144 1.00 54.22 197 PRO A C 1
ATOM 1488 O O . PRO A 1 197 ? -2.278 -10.215 -7.676 1.00 54.22 197 PRO A O 1
ATOM 1491 N N . PHE A 1 198 ? -0.402 -11.207 -6.996 1.00 53.75 198 PHE A N 1
ATOM 1492 C CA . PHE A 1 198 ? 0.473 -10.161 -7.548 1.00 53.75 198 PHE A CA 1
ATOM 1493 C C . PHE A 1 198 ? 0.364 -10.079 -9.084 1.00 53.75 198 PHE A C 1
ATOM 1495 O O . PHE A 1 198 ? 0.599 -9.025 -9.670 1.00 53.75 198 PHE A O 1
ATOM 1502 N N . GLU A 1 199 ? -0.077 -11.165 -9.732 1.00 51.78 199 GLU A N 1
ATOM 1503 C CA . GLU A 1 199 ? -0.417 -11.177 -11.158 1.00 51.78 199 GLU A CA 1
ATOM 1504 C C . GLU A 1 199 ? -1.544 -10.195 -11.507 1.00 51.78 199 GLU A C 1
ATOM 1506 O O . GLU A 1 199 ? -1.530 -9.628 -12.591 1.00 51.78 199 GLU A O 1
ATOM 1511 N N . GLU A 1 200 ? -2.474 -9.901 -10.598 1.00 49.94 200 GLU A N 1
ATOM 1512 C CA . GLU A 1 200 ? -3.577 -8.970 -10.870 1.00 49.94 200 GLU A CA 1
ATOM 1513 C C . GLU A 1 200 ? -3.185 -7.499 -10.630 1.00 49.94 200 GLU A C 1
ATOM 1515 O O . GLU A 1 200 ? -3.773 -6.591 -11.211 1.00 49.94 200 GLU A O 1
ATOM 1520 N N . ILE A 1 201 ? -2.129 -7.252 -9.844 1.00 51.84 201 ILE A N 1
ATOM 1521 C CA . ILE A 1 201 ? -1.579 -5.907 -9.593 1.00 51.84 201 ILE A CA 1
ATOM 1522 C C . ILE A 1 201 ? -0.750 -5.417 -10.797 1.00 51.84 201 ILE A C 1
ATOM 1524 O O . ILE A 1 201 ? -0.662 -4.217 -11.046 1.00 51.84 201 ILE A O 1
ATOM 1528 N N . ALA A 1 202 ? -0.177 -6.335 -11.583 1.00 44.62 202 ALA A N 1
ATOM 1529 C CA . ALA A 1 202 ? 0.641 -6.016 -12.757 1.00 44.62 202 ALA A CA 1
ATOM 1530 C C . ALA A 1 202 ? -0.122 -6.057 -14.099 1.00 44.62 202 ALA A C 1
ATOM 1532 O O . ALA A 1 202 ? 0.397 -5.573 -15.106 1.00 44.62 202 ALA A O 1
ATOM 1533 N N . ASN A 1 203 ? -1.345 -6.600 -14.139 1.00 38.72 203 ASN A N 1
ATOM 1534 C CA . ASN A 1 203 ? -2.018 -6.941 -15.395 1.00 38.72 203 ASN A CA 1
ATOM 1535 C C . ASN A 1 203 ? -3.135 -5.959 -15.790 1.00 38.72 203 ASN A C 1
ATOM 1537 O O . ASN A 1 203 ? -4.300 -6.322 -15.918 1.00 38.72 203 ASN A O 1
ATOM 1541 N N . THR A 1 204 ? -2.753 -4.735 -16.156 1.00 40.12 204 THR A N 1
ATOM 1542 C CA . THR A 1 204 ? -3.386 -4.027 -17.285 1.00 40.12 204 THR A CA 1
ATOM 1543 C C . THR A 1 204 ? -2.579 -4.278 -18.556 1.00 40.12 204 THR A C 1
ATOM 1545 O O . THR A 1 204 ? -2.082 -3.347 -19.175 1.00 40.12 204 THR A O 1
ATOM 1548 N N . SER A 1 205 ? -2.411 -5.551 -18.931 1.00 34.81 205 SER A N 1
ATOM 1549 C CA . SER A 1 205 ? -2.221 -6.044 -20.307 1.00 34.81 205 SER A CA 1
ATOM 1550 C C . SER A 1 205 ? -1.992 -7.558 -20.291 1.00 34.81 205 SER A C 1
ATOM 1552 O O . SER A 1 205 ? -1.040 -8.042 -19.691 1.00 34.81 205 SER A O 1
ATOM 1554 N N . THR A 1 206 ? -2.831 -8.268 -21.048 1.00 31.84 206 THR A N 1
ATOM 1555 C CA . THR A 1 206 ? -2.659 -9.645 -21.557 1.00 31.84 206 THR A CA 1
ATOM 1556 C C . THR A 1 206 ? -2.669 -10.809 -20.559 1.00 31.84 206 THR A C 1
ATOM 1558 O O . THR A 1 206 ? -1.688 -11.135 -19.903 1.00 31.84 206 THR A O 1
ATOM 1561 N N . ALA A 1 207 ? -3.814 -11.494 -20.564 1.00 40.16 207 ALA A N 1
ATOM 1562 C CA . ALA A 1 207 ? -4.047 -12.825 -20.031 1.00 40.16 207 ALA A CA 1
ATOM 1563 C C . ALA A 1 207 ? -3.192 -13.900 -20.718 1.00 40.16 207 ALA A C 1
ATOM 1565 O O . ALA A 1 207 ? -3.135 -13.922 -21.944 1.00 40.16 207 ALA A O 1
ATOM 1566 N N . THR A 1 208 ? -2.686 -14.852 -19.932 1.00 33.12 208 THR A N 1
ATOM 1567 C CA . THR A 1 208 ? -2.553 -16.271 -20.309 1.00 33.12 208 THR A CA 1
ATOM 1568 C C . THR A 1 208 ? -2.413 -17.123 -19.045 1.00 33.12 208 THR A C 1
ATOM 1570 O O . THR A 1 208 ? -1.481 -16.930 -18.272 1.00 33.12 208 THR A O 1
ATOM 1573 N N . ASN A 1 209 ? -3.360 -18.051 -18.865 1.00 41.56 209 ASN A N 1
ATOM 1574 C CA . ASN A 1 209 ? -3.295 -19.209 -17.969 1.00 41.56 209 ASN A CA 1
ATOM 1575 C C . ASN A 1 209 ? -1.998 -19.998 -18.172 1.00 41.56 209 ASN A C 1
ATOM 1577 O O . ASN A 1 209 ? -1.698 -20.291 -19.320 1.00 41.56 209 ASN A O 1
ATOM 1581 N N . GLU A 1 210 ? -1.359 -20.470 -17.098 1.00 35.34 210 GLU A N 1
ATOM 1582 C CA . GLU A 1 210 ? -0.626 -21.745 -17.093 1.00 35.34 210 GLU A CA 1
ATOM 1583 C C . GLU A 1 210 ? -0.645 -22.372 -15.683 1.00 35.34 210 GLU A C 1
ATOM 1585 O O . GLU A 1 210 ? -0.653 -21.686 -14.662 1.00 35.34 210 GLU A O 1
ATOM 1590 N N . ALA A 1 211 ? -0.722 -23.702 -15.664 1.00 37.84 211 ALA A N 1
ATOM 1591 C CA . ALA A 1 211 ? -1.056 -24.569 -14.535 1.00 37.84 211 ALA A CA 1
ATOM 1592 C C . ALA A 1 211 ? 0.104 -24.809 -13.531 1.00 37.84 211 ALA A C 1
ATOM 1594 O O . ALA A 1 211 ? 1.270 -24.582 -13.861 1.00 37.84 211 ALA A O 1
ATOM 1595 N N . PRO A 1 212 ? -0.174 -25.330 -12.314 1.00 38.38 212 PRO A N 1
ATOM 1596 C CA . PRO A 1 212 ? 0.851 -25.627 -11.319 1.00 38.38 212 PRO A CA 1
ATOM 1597 C C . PRO A 1 212 ? 1.541 -26.972 -11.599 1.00 38.38 212 PRO A C 1
ATOM 1599 O O . PRO A 1 212 ? 0.897 -28.021 -11.618 1.00 38.38 212 PRO A O 1
ATOM 1602 N N . CYS A 1 213 ? 2.867 -26.948 -11.757 1.00 30.92 213 CYS A N 1
ATOM 1603 C CA . CYS A 1 213 ? 3.708 -28.147 -11.771 1.00 30.92 213 CYS A CA 1
ATOM 1604 C C . CYS A 1 213 ? 3.865 -28.725 -10.356 1.00 30.92 213 CYS A C 1
ATOM 1606 O O . CYS A 1 213 ? 4.505 -28.122 -9.491 1.00 30.92 213 CYS A O 1
ATOM 1608 N N . GLU A 1 214 ? 3.325 -29.927 -10.153 1.00 36.94 214 GLU A N 1
ATOM 1609 C CA . GLU A 1 214 ? 3.658 -30.818 -9.043 1.00 36.94 214 GLU A CA 1
ATOM 1610 C C . GLU A 1 214 ? 5.118 -31.284 -9.135 1.00 36.94 214 GLU A C 1
ATOM 1612 O O . GLU A 1 214 ? 5.591 -31.732 -10.179 1.00 36.94 214 GLU A O 1
ATOM 1617 N N . GLY A 1 215 ? 5.830 -31.214 -8.013 1.00 34.34 215 GLY A N 1
ATOM 1618 C CA . GLY A 1 215 ? 7.200 -31.700 -7.880 1.00 34.34 215 GLY A CA 1
ATOM 1619 C C . GLY A 1 215 ? 7.521 -31.995 -6.422 1.00 34.34 215 GLY A C 1
ATOM 1620 O O . GLY A 1 215 ? 8.238 -31.242 -5.768 1.00 34.34 215 GLY A O 1
ATOM 1621 N N . ALA A 1 216 ? 6.943 -33.075 -5.901 1.00 43.03 216 ALA A N 1
ATOM 1622 C CA . ALA A 1 216 ? 7.334 -33.667 -4.631 1.00 43.03 216 ALA A CA 1
ATOM 1623 C C . ALA A 1 216 ? 8.585 -34.534 -4.833 1.00 43.03 216 ALA A C 1
ATOM 1625 O O . ALA A 1 216 ? 8.556 -35.407 -5.686 1.00 43.03 216 ALA A O 1
ATOM 1626 N N . GLU A 1 217 ? 9.634 -34.339 -4.026 1.00 37.72 217 GLU A N 1
ATOM 1627 C CA . GLU A 1 217 ? 10.476 -35.438 -3.520 1.00 37.72 217 GLU A CA 1
ATOM 1628 C C . GLU A 1 217 ? 11.303 -35.005 -2.287 1.00 37.72 217 GLU A C 1
ATOM 1630 O O . GLU A 1 217 ? 12.321 -34.318 -2.352 1.00 37.72 217 GLU A O 1
ATOM 1635 N N . GLU A 1 218 ? 10.792 -35.398 -1.119 1.00 42.78 218 GLU A N 1
ATOM 1636 C CA . GLU A 1 218 ? 11.483 -36.149 -0.062 1.00 42.78 218 GLU A CA 1
ATOM 1637 C C . GLU A 1 218 ? 13.023 -35.997 0.075 1.00 42.78 218 GLU A C 1
ATOM 1639 O O . GLU A 1 218 ? 13.810 -36.806 -0.422 1.00 42.78 218 GLU A O 1
ATOM 1644 N N . ARG A 1 219 ? 13.480 -35.071 0.933 1.00 42.50 219 ARG A N 1
ATOM 1645 C CA . ARG A 1 219 ? 14.790 -35.188 1.611 1.00 42.50 219 ARG A CA 1
ATOM 1646 C C . ARG A 1 219 ? 14.678 -35.005 3.125 1.00 42.50 219 ARG A C 1
ATOM 1648 O O . ARG A 1 219 ? 14.731 -33.911 3.671 1.00 42.50 219 ARG A O 1
ATOM 1655 N N . ARG A 1 220 ? 14.533 -36.160 3.780 1.00 45.94 220 ARG A N 1
ATOM 1656 C CA . ARG A 1 220 ? 15.080 -36.581 5.085 1.00 45.94 220 ARG A CA 1
ATOM 1657 C C . ARG A 1 220 ? 15.624 -35.480 6.019 1.00 45.94 220 ARG A C 1
ATOM 1659 O O . ARG A 1 220 ? 16.732 -34.987 5.848 1.00 45.94 220 ARG A O 1
ATOM 1666 N N . ARG A 1 221 ? 14.857 -35.259 7.095 1.00 55.00 221 ARG A N 1
ATOM 1667 C CA . ARG A 1 221 ? 15.248 -34.962 8.493 1.00 55.00 221 ARG A CA 1
ATOM 1668 C C . ARG A 1 221 ? 16.611 -34.280 8.703 1.00 55.00 221 ARG A C 1
ATOM 1670 O O . ARG A 1 221 ? 17.627 -34.952 8.849 1.00 55.00 221 ARG A O 1
ATOM 1677 N N . SER A 1 222 ? 16.571 -32.967 8.933 1.00 41.59 222 SER A N 1
ATOM 1678 C CA . SER A 1 222 ? 17.550 -32.269 9.770 1.00 41.59 222 SER A CA 1
ATOM 1679 C C . SER A 1 222 ? 16.828 -31.491 10.872 1.00 41.59 222 SER A C 1
ATOM 1681 O O . SER A 1 222 ? 15.823 -30.818 10.659 1.00 41.59 222 SER A O 1
ATOM 1683 N N . SER A 1 223 ? 17.327 -31.690 12.081 1.00 43.53 223 SER A N 1
ATOM 1684 C CA . SER A 1 223 ? 16.971 -31.114 13.373 1.00 43.53 223 SER A CA 1
ATOM 1685 C C . SER A 1 223 ? 16.528 -29.646 13.350 1.00 43.53 223 SER A C 1
ATOM 1687 O O . SER A 1 223 ? 17.340 -28.756 13.143 1.00 43.53 223 SER A O 1
ATOM 1689 N N . ARG A 1 224 ? 15.246 -29.424 13.673 1.00 43.22 224 ARG A N 1
ATOM 1690 C CA . ARG A 1 224 ? 14.693 -28.420 14.612 1.00 43.22 224 ARG A CA 1
ATOM 1691 C C . ARG A 1 224 ? 15.412 -27.060 14.727 1.00 43.22 224 ARG A C 1
ATOM 1693 O O . ARG A 1 224 ? 15.456 -26.494 15.814 1.00 43.22 224 ARG A O 1
ATOM 1700 N N . ALA A 1 225 ? 15.880 -26.481 13.627 1.00 46.72 225 ALA A N 1
ATOM 1701 C CA . ALA A 1 225 ? 15.918 -25.036 13.503 1.00 46.72 225 ALA A CA 1
ATOM 1702 C C . ALA A 1 225 ? 14.455 -24.611 13.370 1.00 46.72 225 ALA A C 1
ATOM 1704 O O . ALA A 1 225 ? 13.787 -24.979 12.403 1.00 46.72 225 ALA A O 1
ATOM 1705 N N . ARG A 1 226 ? 13.914 -23.898 14.363 1.00 44.44 226 ARG A N 1
ATOM 1706 C CA . ARG A 1 226 ? 12.725 -23.081 14.114 1.00 44.44 226 ARG A CA 1
ATOM 1707 C C . ARG A 1 226 ? 13.173 -22.029 13.107 1.00 44.44 226 ARG A C 1
ATOM 1709 O O . ARG A 1 226 ? 13.653 -20.973 13.494 1.00 44.44 226 ARG A O 1
ATOM 1716 N N . VAL A 1 227 ? 13.106 -22.369 11.824 1.00 45.09 227 VAL A N 1
ATOM 1717 C CA . VAL A 1 227 ? 13.100 -21.378 10.763 1.00 45.09 227 VAL A CA 1
ATOM 1718 C C . VAL A 1 227 ? 11.786 -20.650 10.991 1.00 45.09 227 VAL A C 1
ATOM 1720 O O . VAL A 1 227 ? 10.729 -21.118 10.577 1.00 45.09 227 VAL A O 1
ATOM 1723 N N . GLU A 1 228 ? 11.827 -19.572 11.775 1.00 50.88 228 GLU A N 1
ATOM 1724 C CA . GLU A 1 228 ? 10.858 -18.502 11.602 1.00 50.88 228 GLU A CA 1
ATOM 1725 C C . GLU A 1 228 ? 11.043 -18.067 10.156 1.00 50.88 228 GLU A C 1
ATOM 1727 O O . GLU A 1 228 ? 11.958 -17.319 9.820 1.00 50.88 228 GLU A O 1
ATOM 1732 N N . THR A 1 229 ? 10.250 -18.659 9.268 1.00 56.81 229 THR A N 1
ATOM 1733 C CA . THR A 1 229 ? 10.092 -18.180 7.909 1.00 56.81 229 THR A CA 1
ATOM 1734 C C . THR A 1 229 ? 9.508 -16.787 8.051 1.00 56.81 229 THR A C 1
ATOM 1736 O O . THR A 1 229 ? 8.297 -16.627 8.205 1.00 56.81 229 THR A O 1
ATOM 1739 N N . GLN A 1 230 ? 10.384 -15.778 8.102 1.00 65.94 230 GLN A N 1
ATOM 1740 C CA . GLN A 1 230 ? 9.970 -14.394 7.957 1.00 65.94 230 GLN A CA 1
ATOM 1741 C C . GLN A 1 230 ? 9.170 -14.333 6.663 1.00 65.94 230 GLN A C 1
ATOM 1743 O O . GLN A 1 230 ? 9.669 -14.691 5.594 1.00 65.94 230 GLN A O 1
ATOM 1748 N N . LEU A 1 231 ? 7.892 -13.989 6.797 1.00 74.12 231 LEU A N 1
ATOM 1749 C CA . LEU A 1 231 ? 7.037 -13.773 5.645 1.00 74.12 231 LEU A CA 1
ATOM 1750 C C . LEU A 1 231 ? 7.651 -12.628 4.831 1.00 74.12 231 LEU A C 1
ATOM 1752 O O . LEU A 1 231 ? 8.125 -11.659 5.435 1.00 74.12 231 LEU A O 1
ATOM 1756 N N . PRO A 1 232 ? 7.686 -12.749 3.495 1.00 81.50 232 PRO A N 1
ATOM 1757 C CA . PRO A 1 232 ? 8.263 -11.707 2.666 1.00 81.50 232 PRO A CA 1
ATOM 1758 C C . PRO A 1 232 ? 7.496 -10.399 2.873 1.00 81.50 232 PRO A C 1
ATOM 1760 O O . PRO A 1 232 ? 6.281 -10.413 3.061 1.00 81.50 232 PRO A O 1
ATOM 1763 N N . THR A 1 233 ? 8.195 -9.268 2.864 1.00 88.62 233 THR A N 1
ATOM 1764 C CA . THR A 1 233 ? 7.544 -7.953 2.963 1.00 88.62 233 THR A CA 1
ATOM 1765 C C . THR A 1 233 ? 6.955 -7.536 1.617 1.00 88.62 233 THR A C 1
ATOM 1767 O O . THR A 1 233 ? 7.364 -8.040 0.566 1.00 88.62 233 THR A O 1
ATOM 1770 N N . THR A 1 234 ? 6.037 -6.566 1.619 1.00 89.12 234 THR A N 1
ATOM 1771 C CA . THR A 1 234 ? 5.479 -6.006 0.378 1.00 89.12 234 THR A CA 1
ATOM 1772 C C . THR A 1 234 ? 6.586 -5.484 -0.543 1.00 89.12 234 THR A C 1
ATOM 1774 O O . THR A 1 234 ? 6.577 -5.753 -1.744 1.00 89.12 234 THR A O 1
ATOM 1777 N N . LEU A 1 235 ? 7.599 -4.817 0.023 1.00 91.00 235 LEU A N 1
ATOM 1778 C CA . LEU A 1 235 ? 8.776 -4.357 -0.720 1.00 91.00 235 LEU A CA 1
ATOM 1779 C C . LEU A 1 235 ? 9.533 -5.513 -1.394 1.00 91.00 235 LEU A C 1
ATOM 1781 O O . LEU A 1 235 ? 9.873 -5.406 -2.569 1.00 91.00 235 LEU A O 1
ATOM 1785 N N . GLN A 1 236 ? 9.776 -6.617 -0.681 1.00 89.88 236 GLN A N 1
ATOM 1786 C CA . GLN A 1 236 ? 10.485 -7.773 -1.241 1.00 89.88 236 GLN A CA 1
ATOM 1787 C C . GLN A 1 236 ? 9.724 -8.401 -2.411 1.00 89.88 236 GLN A C 1
ATOM 1789 O O . GLN A 1 236 ? 10.339 -8.770 -3.411 1.00 89.88 236 GLN A O 1
ATOM 1794 N N . LEU A 1 237 ? 8.393 -8.476 -2.322 1.00 88.06 237 LEU A N 1
ATOM 1795 C CA . LEU A 1 237 ? 7.565 -8.961 -3.428 1.00 88.06 237 LEU A CA 1
ATOM 1796 C C . LEU A 1 237 ? 7.633 -8.033 -4.644 1.00 88.06 237 LEU A C 1
ATOM 1798 O O . LEU A 1 237 ? 7.801 -8.500 -5.768 1.00 88.06 237 LEU A O 1
ATOM 1802 N N . VAL A 1 238 ? 7.584 -6.717 -4.427 1.00 89.25 238 VAL A N 1
ATOM 1803 C CA . VAL A 1 238 ? 7.735 -5.729 -5.506 1.00 89.25 238 VAL A CA 1
ATOM 1804 C C . VAL A 1 238 ? 9.112 -5.831 -6.168 1.00 89.25 238 VAL A C 1
ATOM 1806 O O . VAL A 1 238 ? 9.233 -5.746 -7.392 1.00 89.25 238 VAL A O 1
ATOM 1809 N N . GLU A 1 239 ? 10.172 -6.022 -5.385 1.00 90.62 239 GLU A N 1
ATOM 1810 C CA . GLU A 1 239 ? 11.526 -6.202 -5.911 1.00 90.62 239 GLU A CA 1
ATOM 1811 C C . GLU A 1 239 ? 11.662 -7.484 -6.731 1.00 90.62 239 GLU A C 1
ATOM 1813 O O . GLU A 1 239 ? 12.243 -7.449 -7.822 1.00 90.62 239 GLU A O 1
ATOM 1818 N N . GLN A 1 240 ? 11.083 -8.584 -6.242 1.00 88.44 240 GLN A N 1
ATOM 1819 C CA . GLN A 1 240 ? 11.027 -9.857 -6.952 1.00 88.44 240 GLN A CA 1
ATOM 1820 C C . GLN A 1 240 ? 10.292 -9.709 -8.289 1.00 88.44 240 GLN A C 1
ATOM 1822 O O . GLN A 1 240 ? 10.811 -10.146 -9.320 1.00 88.44 240 GLN A O 1
ATOM 1827 N N . GLU A 1 241 ? 9.142 -9.032 -8.309 1.00 86.94 241 GLU A N 1
ATOM 1828 C CA . GLU A 1 241 ? 8.402 -8.796 -9.549 1.00 86.94 241 GLU A CA 1
ATOM 1829 C C . GLU A 1 241 ? 9.200 -7.929 -10.526 1.00 86.94 241 GLU A C 1
ATOM 1831 O O . GLU A 1 241 ? 9.340 -8.273 -11.699 1.00 86.94 241 GLU A O 1
ATOM 1836 N N . ARG A 1 242 ? 9.817 -6.840 -10.057 1.00 87.69 242 ARG A N 1
ATOM 1837 C CA . ARG A 1 242 ? 10.694 -6.013 -10.902 1.00 87.69 242 ARG A CA 1
ATOM 1838 C C . ARG A 1 242 ? 11.851 -6.817 -11.485 1.00 87.69 242 ARG A C 1
ATOM 1840 O O . ARG A 1 242 ? 12.343 -6.513 -12.572 1.00 87.69 242 ARG A O 1
ATOM 1847 N N . GLN A 1 243 ? 12.355 -7.807 -10.757 1.00 89.12 243 GLN A N 1
ATOM 1848 C CA . GLN A 1 243 ? 13.397 -8.700 -11.249 1.00 89.12 243 GLN A CA 1
ATOM 1849 C C . GLN A 1 243 ? 12.851 -9.667 -12.312 1.00 89.12 243 GLN A C 1
ATOM 1851 O O . GLN A 1 243 ? 13.491 -9.828 -13.352 1.00 89.12 243 GLN A O 1
ATOM 1856 N N . ARG A 1 244 ? 11.641 -10.209 -12.115 1.00 89.00 244 ARG A N 1
ATOM 1857 C CA . ARG A 1 244 ? 10.921 -11.026 -13.107 1.00 89.00 244 ARG A CA 1
ATOM 1858 C C . ARG A 1 244 ? 10.679 -10.253 -14.405 1.00 89.00 244 ARG A C 1
ATOM 1860 O O . ARG A 1 244 ? 11.063 -10.721 -15.474 1.00 89.00 244 ARG A O 1
ATOM 1867 N N . GLN A 1 245 ? 10.140 -9.038 -14.313 1.00 88.00 245 GLN A N 1
ATOM 1868 C CA . GLN A 1 245 ? 9.861 -8.172 -15.465 1.00 88.00 245 GLN A CA 1
ATOM 1869 C C . GLN A 1 245 ? 11.129 -7.823 -16.251 1.00 88.00 245 GLN A C 1
ATOM 1871 O O . GLN A 1 245 ? 11.136 -7.868 -17.481 1.00 88.00 245 GLN A O 1
ATOM 1876 N N . ARG A 1 246 ? 12.236 -7.535 -15.552 1.00 90.12 246 ARG A N 1
ATOM 1877 C CA . ARG A 1 246 ? 13.542 -7.327 -16.197 1.00 90.12 246 ARG A CA 1
ATOM 1878 C C . ARG A 1 246 ? 14.009 -8.568 -16.952 1.00 90.12 246 ARG A C 1
ATOM 1880 O O . ARG A 1 246 ? 14.427 -8.437 -18.098 1.00 90.12 246 ARG A O 1
ATOM 1887 N N . GLY A 1 247 ? 13.865 -9.754 -16.360 1.00 92.31 247 GLY A N 1
ATOM 1888 C CA . GLY A 1 247 ? 14.185 -11.019 -17.024 1.00 92.31 247 GLY A CA 1
ATOM 1889 C C . GLY A 1 247 ? 13.375 -11.244 -18.306 1.00 92.31 247 GLY A C 1
ATOM 1890 O O . GLY A 1 247 ? 13.942 -11.620 -19.331 1.00 92.31 247 GLY A O 1
ATOM 1891 N N . VAL A 1 248 ? 12.072 -10.943 -18.282 1.00 92.81 248 VAL A N 1
ATOM 1892 C CA . VAL A 1 248 ? 11.191 -11.048 -19.461 1.00 92.81 248 VAL A CA 1
ATOM 1893 C C . VAL A 1 248 ? 11.627 -10.083 -20.569 1.00 92.81 248 VAL A C 1
ATOM 1895 O O . VAL A 1 248 ? 11.780 -10.493 -21.720 1.00 92.81 248 VAL A O 1
ATOM 1898 N N . LEU A 1 249 ? 11.899 -8.819 -20.232 1.00 93.62 249 LEU A N 1
ATOM 1899 C CA . LEU A 1 249 ? 12.360 -7.819 -21.201 1.00 93.62 249 LEU A CA 1
ATOM 1900 C C . LEU A 1 249 ? 13.728 -8.173 -21.800 1.00 93.62 249 LEU A C 1
ATOM 1902 O O . LEU A 1 249 ? 13.954 -7.995 -22.998 1.00 93.62 249 LEU A O 1
ATOM 1906 N N . GLU A 1 250 ? 14.657 -8.681 -20.992 1.00 93.88 250 GLU A N 1
ATOM 1907 C CA . GLU A 1 250 ? 15.968 -9.128 -21.468 1.00 93.88 250 GLU A CA 1
ATOM 1908 C C . GLU A 1 250 ? 15.859 -10.340 -22.398 1.00 93.88 250 GLU A C 1
ATOM 1910 O O . GLU A 1 250 ? 16.526 -10.370 -23.439 1.00 93.88 250 GLU A O 1
ATOM 1915 N N . ALA A 1 251 ? 14.986 -11.298 -22.072 1.00 94.12 251 ALA A N 1
ATOM 1916 C CA . ALA A 1 251 ? 14.684 -12.442 -22.926 1.00 94.12 251 ALA A CA 1
ATOM 1917 C C . ALA A 1 251 ? 14.076 -11.998 -24.266 1.00 94.12 251 ALA A C 1
ATOM 1919 O O . ALA A 1 251 ? 14.524 -12.447 -25.322 1.00 94.12 251 ALA A O 1
ATOM 1920 N N . GLN A 1 252 ? 13.139 -11.045 -24.248 1.00 94.19 252 GLN A N 1
ATOM 1921 C CA . GLN A 1 252 ? 12.542 -10.484 -25.461 1.00 94.19 252 GLN A CA 1
ATOM 1922 C C . GLN A 1 252 ? 13.590 -9.787 -26.340 1.00 94.19 252 GLN A C 1
ATOM 1924 O O . GLN A 1 252 ? 13.688 -10.066 -27.534 1.00 94.19 252 GLN A O 1
ATOM 1929 N N . ARG A 1 253 ? 14.451 -8.952 -25.742 1.00 94.88 253 ARG A N 1
ATOM 1930 C CA . ARG A 1 253 ? 15.567 -8.298 -26.450 1.00 94.88 253 ARG A CA 1
ATOM 1931 C C . ARG A 1 253 ? 16.587 -9.294 -26.993 1.00 94.88 253 ARG A C 1
ATOM 1933 O O . ARG A 1 253 ? 17.302 -8.988 -27.945 1.00 94.88 253 ARG A O 1
ATOM 1940 N N . ARG A 1 254 ? 16.759 -10.450 -26.350 1.00 94.50 254 ARG A N 1
ATOM 1941 C CA . ARG A 1 254 ? 17.637 -11.514 -26.849 1.00 94.50 254 ARG A CA 1
ATOM 1942 C C . ARG A 1 254 ? 17.025 -12.184 -28.076 1.00 94.50 254 ARG A C 1
ATOM 1944 O O . ARG A 1 254 ? 17.712 -12.302 -29.084 1.00 94.50 254 ARG A O 1
ATOM 1951 N N . LEU A 1 255 ? 15.743 -12.528 -28.009 1.00 96.12 255 LEU A N 1
ATOM 1952 C CA . LEU A 1 255 ? 15.012 -13.142 -29.114 1.00 96.12 255 LEU A CA 1
ATOM 1953 C C . LEU A 1 255 ? 14.9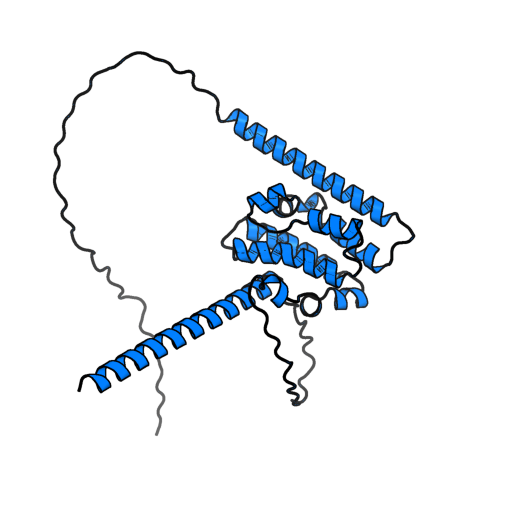30 -12.212 -30.336 1.00 96.12 255 LEU A C 1
ATOM 1955 O O . LEU A 1 255 ? 15.089 -12.659 -31.467 1.00 96.12 255 LEU A O 1
ATOM 1959 N N . GLU A 1 256 ? 14.764 -10.905 -30.125 1.00 95.38 256 GLU A N 1
ATOM 1960 C CA . GLU A 1 256 ? 14.814 -9.911 -31.204 1.00 95.38 256 GLU A CA 1
ATOM 1961 C C . GLU A 1 256 ? 16.199 -9.839 -31.871 1.00 95.38 256 GLU A C 1
ATOM 1963 O O . GLU A 1 256 ? 16.294 -9.835 -33.098 1.00 95.38 256 GLU A O 1
ATOM 1968 N N . ARG A 1 257 ? 17.284 -9.864 -31.085 1.00 95.88 257 ARG A N 1
ATOM 1969 C CA . ARG A 1 257 ? 18.658 -9.910 -31.617 1.00 95.88 257 ARG A CA 1
ATOM 1970 C C . ARG A 1 257 ? 18.938 -11.195 -32.397 1.00 95.88 257 ARG A C 1
ATOM 1972 O O . ARG A 1 257 ? 19.624 -11.144 -33.413 1.00 95.88 257 ARG A O 1
ATOM 1979 N N . GLU A 1 258 ? 18.424 -12.333 -31.939 1.00 96.00 258 GLU A N 1
ATOM 1980 C CA . GLU A 1 258 ? 18.539 -13.614 -32.650 1.00 96.00 258 GLU A CA 1
ATOM 1981 C C . GLU A 1 258 ? 17.764 -13.582 -33.979 1.00 96.00 258 GLU A C 1
ATOM 1983 O O . GLU A 1 258 ? 18.315 -13.979 -35.004 1.00 96.00 258 GLU A O 1
ATOM 1988 N N . ARG A 1 259 ? 16.558 -12.994 -34.008 1.00 96.12 259 ARG A N 1
ATOM 1989 C CA . ARG A 1 259 ? 15.804 -12.762 -35.255 1.00 96.12 259 ARG A CA 1
ATOM 1990 C C . ARG A 1 259 ? 16.550 -11.864 -36.239 1.00 96.12 259 ARG A C 1
ATOM 1992 O O . ARG A 1 259 ? 16.588 -12.173 -37.423 1.00 96.12 259 ARG A O 1
ATOM 1999 N N . GLN A 1 260 ? 17.156 -10.774 -35.765 1.00 95.00 260 GLN A N 1
ATOM 2000 C CA . GLN A 1 260 ? 17.947 -9.881 -36.621 1.00 95.00 260 GLN A CA 1
ATOM 2001 C C . GLN A 1 260 ? 19.170 -10.589 -37.218 1.00 95.00 260 GLN A C 1
ATOM 2003 O O . GLN A 1 260 ? 19.493 -10.366 -38.382 1.00 95.00 260 GLN A O 1
ATOM 2008 N N . ARG A 1 261 ? 19.828 -11.466 -36.447 1.00 95.75 261 ARG A N 1
ATOM 2009 C CA . ARG A 1 261 ? 20.951 -12.277 -36.941 1.00 95.75 261 ARG A CA 1
ATOM 2010 C C . ARG A 1 261 ? 20.502 -13.270 -38.005 1.00 95.75 261 ARG A C 1
ATOM 2012 O O . ARG A 1 261 ? 21.074 -13.253 -39.089 1.00 95.75 261 ARG A O 1
ATOM 2019 N N . ALA A 1 262 ? 19.447 -14.038 -37.739 1.00 94.88 262 ALA A N 1
ATOM 2020 C CA . ALA A 1 262 ? 18.889 -14.976 -38.712 1.00 94.88 262 ALA A CA 1
ATOM 2021 C C . ALA A 1 262 ? 18.482 -14.262 -40.014 1.00 94.88 262 ALA A C 1
ATOM 2023 O O . ALA A 1 262 ? 18.882 -14.683 -41.092 1.00 94.88 262 ALA A O 1
ATOM 2024 N N . ALA A 1 263 ? 17.805 -13.113 -39.919 1.00 94.38 263 ALA A N 1
ATOM 2025 C CA . ALA A 1 263 ? 17.446 -12.311 -41.090 1.00 94.38 263 ALA A CA 1
ATOM 2026 C C . ALA A 1 263 ? 18.678 -11.803 -41.867 1.00 94.38 263 ALA A C 1
ATOM 2028 O O . ALA A 1 263 ? 18.667 -11.769 -43.096 1.00 94.38 263 ALA A O 1
ATOM 2029 N N . SER A 1 264 ? 19.756 -11.416 -41.170 1.00 93.00 264 SER A N 1
ATOM 2030 C CA . SER A 1 264 ? 21.004 -11.005 -41.827 1.00 93.00 264 SER A CA 1
ATOM 2031 C C . SER A 1 264 ? 21.727 -12.169 -42.513 1.00 93.00 264 SER A C 1
ATOM 2033 O O . SER A 1 264 ? 22.287 -11.981 -43.591 1.00 93.00 264 SER A O 1
ATOM 2035 N N . GLU A 1 265 ? 21.683 -13.366 -41.923 1.00 94.19 265 GLU A N 1
ATOM 2036 C CA . GLU A 1 265 ? 22.244 -14.589 -42.506 1.00 94.19 265 GLU A CA 1
ATOM 2037 C C . GLU A 1 265 ? 21.446 -15.019 -43.743 1.00 94.19 265 GLU A C 1
ATOM 2039 O O . GLU A 1 265 ? 22.037 -15.293 -44.784 1.00 94.19 265 GLU A O 1
ATOM 2044 N N . GLU A 1 266 ? 20.112 -14.989 -43.679 1.00 92.31 266 GLU A N 1
ATOM 2045 C CA . GLU A 1 266 ? 19.231 -15.267 -44.820 1.00 92.31 266 GL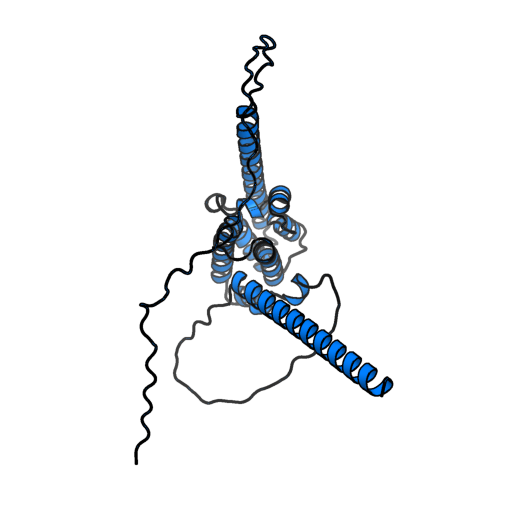U A CA 1
ATOM 2046 C C . GLU A 1 266 ? 19.475 -14.300 -45.984 1.00 92.31 266 GLU A C 1
ATOM 2048 O O . GLU A 1 266 ? 19.598 -14.730 -47.132 1.00 92.31 266 GLU A O 1
ATOM 2053 N N . TRP A 1 267 ? 19.600 -12.998 -45.703 1.00 90.25 267 TRP A N 1
ATOM 2054 C CA . TRP A 1 267 ? 19.900 -12.009 -46.740 1.00 90.25 267 TRP A CA 1
ATOM 2055 C C . TRP A 1 267 ? 21.270 -12.244 -47.383 1.00 90.25 267 TRP A C 1
ATOM 2057 O O . TRP A 1 267 ? 21.396 -12.143 -48.605 1.00 90.25 267 TRP A O 1
ATOM 2067 N N . ALA A 1 268 ? 22.280 -12.601 -46.581 1.00 91.00 268 ALA A N 1
ATOM 2068 C CA . ALA A 1 268 ? 23.618 -12.911 -47.073 1.00 91.00 268 ALA A CA 1
ATOM 2069 C C . ALA A 1 268 ? 23.634 -14.171 -47.955 1.00 91.00 268 ALA A C 1
ATOM 2071 O O . ALA A 1 268 ? 24.317 -14.190 -48.973 1.00 91.00 268 ALA A O 1
ATOM 2072 N N . VAL A 1 269 ? 22.857 -15.202 -47.607 1.00 92.81 269 VAL A N 1
ATOM 2073 C CA . VAL A 1 269 ? 22.711 -16.412 -48.435 1.00 92.81 269 VAL A CA 1
ATOM 2074 C C . VAL A 1 269 ? 21.975 -16.109 -49.740 1.00 92.81 269 VAL A C 1
ATOM 2076 O O . VAL A 1 269 ? 22.353 -16.631 -50.779 1.00 92.81 269 VAL A O 1
ATOM 2079 N N . ALA A 1 270 ? 20.949 -15.256 -49.717 1.00 87.56 270 ALA A N 1
ATOM 2080 C CA . ALA A 1 270 ? 20.166 -14.924 -50.909 1.00 87.56 270 ALA A CA 1
ATOM 2081 C C . ALA A 1 270 ? 20.907 -14.039 -51.932 1.00 87.56 270 ALA A C 1
ATOM 2083 O O . ALA A 1 270 ? 20.443 -13.904 -53.064 1.00 87.56 270 ALA A O 1
ATOM 2084 N N . THR A 1 271 ? 22.012 -13.397 -51.540 1.00 80.94 271 THR A N 1
ATOM 2085 C CA . THR A 1 271 ? 22.791 -12.491 -52.406 1.00 80.94 271 THR A CA 1
ATOM 2086 C C . THR A 1 271 ? 24.041 -13.118 -53.029 1.00 80.94 271 THR A C 1
ATOM 2088 O O . THR A 1 271 ? 24.652 -12.475 -53.885 1.00 80.94 271 THR A O 1
ATOM 2091 N N . VAL A 1 272 ? 24.410 -14.342 -52.638 1.00 65.94 272 VAL A N 1
ATOM 2092 C CA . VAL A 1 272 ? 25.533 -15.122 -53.200 1.00 65.94 272 VAL A CA 1
ATOM 2093 C C . VAL A 1 272 ? 25.015 -16.131 -54.217 1.00 65.94 272 VAL A C 1
ATOM 2095 O O . VAL A 1 272 ? 25.649 -16.238 -55.290 1.00 65.94 272 VAL A O 1
#

Radius of gyration: 29.6 Å; chains: 1; bounding box: 77×91×71 Å

InterPro domains:
  IPR036427 Bromodomain-like superfamily [G3DSA:1.20.920.10] (85-181)
  IPR040214 Uncharacterized bromodomain-containing protein 10 [PTHR31095] (78-267)

Foldseek 3Di:
DDDDDDDDDDDDPDPDDDDDDDDDDDDDDDDDDDDDDDDDDDPPDPPPVVVVVVVVVVVVVLLVLLVVLLVVLVVVLPPPPADPQLVLLSVLLNQLSDPVLCVLLSCQADPVSVVVLVFPHHSVNLSVCSSVVVCNALLQSLQRLLLRLLSNCVRQNDLVRDVNNVSSVVSLVSSVVSLVPDDPVNNVSNQPVNSDPVVVSPDPDDDDDDDDDDDDDDDDDDDDPPPPVPRDGSNRVSVVVVVVVVVVVVVVVVVVVVVVVVVVVVVVVVVD